Protein AF-0000000085028563 (afdb_homodimer)

Solvent-accessible surface area (backbone atoms only — not comparable to full-atom values): 11563 Å² total; per-residue (Å²): 137,54,67,42,49,42,30,36,46,44,16,36,63,67,44,35,52,52,49,55,52,28,34,70,33,65,40,33,49,65,55,50,15,64,71,70,70,47,53,49,68,56,43,46,53,49,49,50,53,30,35,76,42,42,46,31,48,74,44,80,43,90,95,40,54,30,33,36,63,29,63,69,40,40,51,49,49,37,51,54,40,45,51,50,40,54,36,45,72,64,34,67,81,79,65,74,65,83,77,45,92,62,60,85,61,81,123,135,56,66,41,48,42,29,37,45,45,16,36,62,67,43,36,52,51,49,54,50,28,34,69,33,64,40,34,48,65,55,49,15,65,73,69,70,48,53,48,68,58,44,45,52,50,49,48,53,31,35,75,40,43,44,31,47,75,42,80,43,92,95,39,54,31,32,35,64,28,64,70,40,40,52,49,50,37,50,54,41,44,52,49,40,54,35,46,71,65,33,68,82,77,65,73,66,83,78,44,91,61,59,84,60,79,123

Organism: Acidaminococcus fermentans (strain ATCC 25085 / DSM 20731 / CCUG 9996 / CIP 106432 / VR4) (NCBI:txid591001)

Nearest PDB structures (foldseek):
  4ooi-assembly1_A  TM=8.336E-01  e=1.488E-05  Vibrio cholerae O1 biovar El Tor str. N16961
  7p6f-assembly1_BBB  TM=9.376E-01  e=1.507E-04  Streptomyces griseus
  3gw2-assembly1_A-2  TM=8.176E-01  e=5.537E-05  Mycobacterium tuberculosis variant bovis AF2122/97
  7p6f-assembly2_CCC-2  TM=7.960E-01  e=5.537E-05  Streptomyces griseus
  3jth-assembly1_A  TM=8.060E-01  e=6.681E-05  Vibrio vulnificus CMCP6

Secondary structure (DSSP, 8-state):
--HHHHHHHHHSHHHHHHHHHHTTS-EEHHHHHHHHT--HHHHHHHHHHHHHTTSEEEEEETTEEEEEE-HHHHHHHHHHHHHHHHHHHHS-SS--S---TTTT---/--HHHHHHHHHSHHHHHHHHHHTTS-EEHHHHHHHHT--HHHHHHHHHHHHHTTSEEEEEETTEEEEEE-HHHHHHHHHHHHHHHHHHHHS-SS--S---TTTT---

Foldseek 3Di:
DDLVLQCVLCVDPLLVVVQVVLVVHKDFLVRSCVVVVHDSVVSVVSVVSCVVSVQKDWDDDPPTIIIHGDPVVVVVNVVVVVVVVVVVVVDDPPDPDDPDPCPPVPD/DDLVLQCVLCVDPLLVVVQVVLVVDKDWLVRSCVVVVHDSVVSVVSVVSCVVSVQKDWDDDPPTIIIHGDPVVVVVNVVVVVVVVVVVVVDDPPDPDPPDPCPPVPD

Radius of gyration: 20.64 Å; Cα contacts (8 Å, |Δi|>4): 303; chains: 2; bounding box: 30×64×47 Å

pLDDT: mean 91.59, std 11.98, range [42.66, 98.81]

InterPro domains:
  IPR001845 HTH ArsR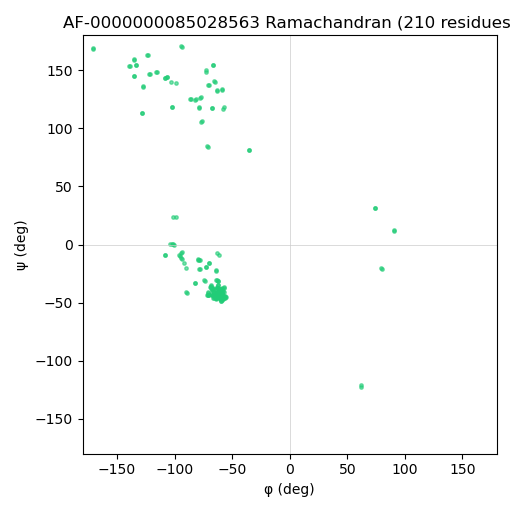-type DNA-binding domain [PF01022] (13-57)
  IPR001845 HTH ArsR-type DNA-binding domain [PR00778] (7-22)
  IPR001845 HTH ArsR-type DNA-binding domain [PR00778] (39-54)
  IPR001845 HTH ArsR-type DNA-binding domain [PR00778] (54-69)
  IPR001845 HTH ArsR-type DNA-binding domain [PS50987] (1-89)
  IPR001845 HTH ArsR-type DNA-binding domain [SM00418] (5-79)
  IPR011991 ArsR-like helix-turn-helix domain [cd00090] (7-67)
  IPR036388 Winged helix-like DNA-binding domain superfamily [G3DSA:1.10.10.10] (1-99)
  IPR036390 Winged helix DNA-binding domain superfamily [SSF46785] (1-93)
  IPR051081 HTH-type Metal-responsive Transcriptional Regulators [PTHR33154] (1-86)

Sequence (214 aa):
MELDRILKALGEPMRLKIYQALLERKHCVRSLSKKFGISESAISQHLKIMREAGLVYGEKYGYHMHYLPDQGAIDFLAEQVEQMRRASLQVDREQKACQCEYRGRKVMELDRILKALGEPMRLKIYQALLERKHCVRSLSKKFGISESAISQHLKIMREAGLVYGEKYGYHMHYLPDQGAIDFLAEQVEQMRRASLQVDREQKACQCEYRGRKV

Structure (mmCIF, N/CA/C/O backbone):
data_AF-0000000085028563-model_v1
#
loop_
_entity.id
_entity.type
_entity.pdbx_description
1 polymer 'Transcriptional regulator, ArsR family'
#
loop_
_atom_site.group_PDB
_atom_site.id
_atom_site.type_sy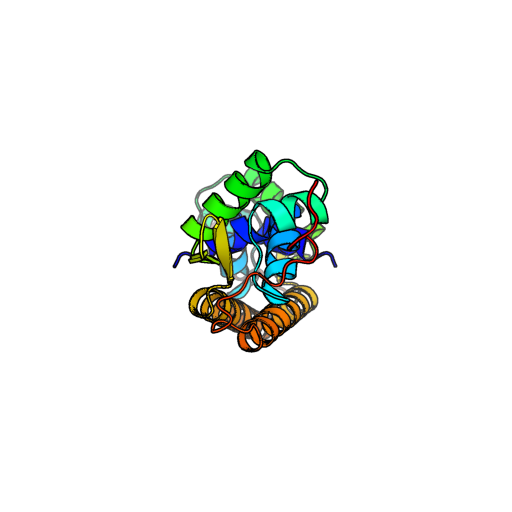mbol
_atom_site.label_atom_id
_atom_site.label_alt_id
_atom_site.label_comp_id
_atom_site.label_asym_id
_atom_site.label_entity_id
_atom_site.label_seq_id
_atom_site.pdbx_PDB_ins_code
_atom_site.Cartn_x
_atom_site.Cartn_y
_atom_site.Cartn_z
_atom_site.occupancy
_atom_site.B_iso_or_equiv
_atom_site.auth_seq_id
_atom_site.auth_comp_id
_atom_site.auth_asym_id
_atom_site.auth_atom_id
_atom_site.pdbx_PDB_model_num
ATOM 1 N N . MET A 1 1 ? 0.83 -9.461 11.43 1 72 1 MET A N 1
ATOM 2 C CA . MET A 1 1 ? 1.055 -8.852 10.117 1 72 1 MET A CA 1
ATOM 3 C C . MET A 1 1 ? 1.328 -7.359 10.25 1 72 1 MET A C 1
ATOM 5 O O . MET A 1 1 ? 0.642 -6.664 11 1 72 1 MET A O 1
ATOM 9 N N . GLU A 1 2 ? 2.445 -6.984 9.609 1 90.44 2 GLU A N 1
ATOM 10 C CA . GLU A 1 2 ? 2.881 -5.594 9.703 1 90.44 2 GLU A CA 1
ATOM 11 C C . GLU A 1 2 ? 2.537 -4.82 8.43 1 90.44 2 GLU A C 1
ATOM 13 O O . GLU A 1 2 ? 3.01 -5.164 7.348 1 90.44 2 GLU A O 1
ATOM 18 N N . LEU A 1 3 ? 1.735 -3.826 8.57 1 96.19 3 LEU A N 1
ATOM 19 C CA . LEU A 1 3 ? 1.223 -3.051 7.445 1 96.19 3 LEU A CA 1
ATOM 20 C C . LEU A 1 3 ? 2.365 -2.492 6.602 1 96.19 3 LEU A C 1
ATOM 22 O O . LEU A 1 3 ? 2.328 -2.561 5.371 1 96.19 3 LEU A O 1
ATOM 26 N N . ASP A 1 4 ? 3.383 -1.942 7.289 1 94.19 4 ASP A N 1
ATOM 27 C CA . ASP A 1 4 ? 4.488 -1.331 6.559 1 94.19 4 ASP A CA 1
ATOM 28 C C . ASP A 1 4 ? 5.211 -2.361 5.695 1 94.19 4 ASP A C 1
ATOM 30 O O . ASP A 1 4 ? 5.652 -2.051 4.59 1 94.19 4 ASP A O 1
ATOM 34 N N . ARG A 1 5 ? 5.266 -3.615 6.109 1 95.38 5 ARG A N 1
ATOM 35 C CA . ARG A 1 5 ? 5.93 -4.668 5.348 1 95.38 5 ARG A CA 1
ATOM 36 C C . ARG A 1 5 ? 5.133 -5.027 4.098 1 95.38 5 ARG A C 1
ATOM 38 O O . ARG A 1 5 ? 5.707 -5.223 3.025 1 95.38 5 ARG A O 1
ATOM 45 N N . ILE A 1 6 ? 3.867 -5.137 4.254 1 97.94 6 ILE A N 1
ATOM 46 C CA . ILE A 1 6 ? 2.982 -5.465 3.141 1 97.94 6 ILE A CA 1
ATOM 47 C C . ILE A 1 6 ? 3.025 -4.348 2.1 1 97.94 6 ILE A C 1
ATOM 49 O O . ILE A 1 6 ? 3.195 -4.609 0.906 1 97.94 6 ILE A O 1
ATOM 53 N N . LEU A 1 7 ? 2.934 -3.133 2.572 1 98.25 7 LEU A N 1
ATOM 54 C CA . LEU A 1 7 ? 2.955 -1.98 1.679 1 98.25 7 LEU A CA 1
ATOM 55 C C . LEU A 1 7 ? 4.289 -1.886 0.943 1 98.25 7 LEU A C 1
ATOM 57 O O . LEU A 1 7 ? 4.32 -1.642 -0.265 1 98.25 7 LEU A O 1
ATOM 61 N N . LYS A 1 8 ? 5.289 -2.113 1.686 1 96.81 8 LYS A N 1
ATOM 62 C CA . LYS A 1 8 ? 6.629 -2.055 1.101 1 96.81 8 LYS A CA 1
ATOM 63 C C . LYS A 1 8 ? 6.809 -3.131 0.034 1 96.81 8 LYS A C 1
ATOM 65 O O . LYS A 1 8 ? 7.348 -2.863 -1.042 1 96.81 8 LYS A O 1
ATOM 70 N N . ALA A 1 9 ? 6.387 -4.254 0.326 1 98 9 ALA A N 1
ATOM 71 C CA . ALA A 1 9 ? 6.5 -5.355 -0.625 1 98 9 ALA A CA 1
ATOM 72 C C . ALA A 1 9 ? 5.734 -5.055 -1.909 1 98 9 ALA A C 1
ATOM 74 O O . ALA A 1 9 ? 6.258 -5.23 -3.012 1 98 9 ALA A O 1
ATOM 75 N N . LEU A 1 10 ? 4.547 -4.547 -1.817 1 98 10 LEU A N 1
ATOM 76 C CA . LEU A 1 10 ? 3.689 -4.285 -2.971 1 98 10 LEU A CA 1
ATOM 77 C C . LEU A 1 10 ? 4.113 -3.006 -3.682 1 98 10 LEU A C 1
ATOM 79 O O . LEU A 1 10 ? 3.736 -2.777 -4.832 1 98 10 LEU A O 1
ATOM 83 N N . GLY A 1 11 ? 4.82 -2.189 -2.908 1 97.5 11 GLY A N 1
ATOM 84 C CA . GLY A 1 11 ? 5.25 -0.927 -3.488 1 97.5 11 GLY A CA 1
ATOM 85 C C . GLY A 1 11 ? 6.32 -1.091 -4.551 1 97.5 11 GLY A C 1
ATOM 86 O O . GLY A 1 11 ? 6.59 -0.164 -5.32 1 97.5 11 GLY A O 1
ATOM 87 N N . GLU A 1 12 ? 6.941 -2.215 -4.594 1 97.38 12 GLU A N 1
ATOM 88 C CA . GLU A 1 12 ? 7.891 -2.518 -5.664 1 97.38 12 GLU A CA 1
ATOM 89 C C . GLU A 1 12 ? 7.164 -2.891 -6.953 1 97.38 12 GLU A C 1
ATOM 91 O O . GLU A 1 12 ? 6.344 -3.811 -6.969 1 97.38 12 GLU A O 1
ATOM 96 N N . PRO A 1 13 ? 7.5 -2.215 -8.062 1 96.88 13 PRO A N 1
ATOM 97 C CA . PRO A 1 13 ? 6.715 -2.369 -9.289 1 96.88 13 PRO A CA 1
ATOM 98 C C . PRO A 1 13 ? 6.648 -3.818 -9.766 1 96.88 13 PRO A C 1
ATOM 100 O O . PRO A 1 13 ? 5.574 -4.301 -10.133 1 96.88 13 PRO A O 1
ATOM 103 N N . MET A 1 14 ? 7.727 -4.484 -9.742 1 97.81 14 MET A N 1
ATOM 104 C CA . MET A 1 14 ? 7.73 -5.863 -10.227 1 97.81 14 MET A CA 1
ATOM 105 C C . MET A 1 14 ? 6.941 -6.77 -9.289 1 97.81 14 MET A C 1
ATOM 107 O O . MET A 1 14 ? 6.246 -7.684 -9.742 1 97.81 14 MET A O 1
ATOM 111 N N . ARG A 1 15 ? 7.031 -6.512 -8.047 1 98.44 15 ARG A N 1
ATOM 112 C CA . ARG A 1 15 ? 6.277 -7.324 -7.102 1 98.44 15 ARG A CA 1
ATOM 113 C C . ARG A 1 15 ? 4.781 -7.082 -7.242 1 98.44 15 ARG A C 1
ATOM 115 O O . ARG A 1 15 ? 3.979 -8 -7.055 1 98.44 15 ARG A O 1
ATOM 122 N N . LEU A 1 16 ? 4.473 -5.867 -7.531 1 98.38 16 LEU A N 1
ATOM 123 C CA . LEU A 1 16 ? 3.066 -5.582 -7.789 1 98.38 16 LEU A CA 1
ATOM 124 C C . LEU A 1 16 ? 2.576 -6.336 -9.023 1 98.38 16 LEU A C 1
ATOM 126 O O . LEU A 1 16 ? 1.489 -6.914 -9.008 1 98.38 16 LEU A O 1
ATOM 130 N N . LYS A 1 17 ? 3.361 -6.375 -10.047 1 98.12 17 LYS A N 1
ATOM 131 C CA . LYS A 1 17 ? 3.014 -7.109 -11.258 1 98.12 17 LYS A CA 1
ATOM 132 C C . LYS A 1 17 ? 2.879 -8.602 -10.977 1 98.12 17 LYS A C 1
ATOM 134 O O . LYS A 1 17 ? 1.931 -9.242 -11.438 1 98.12 17 LYS A O 1
ATOM 139 N N . ILE A 1 18 ? 3.822 -9.094 -10.258 1 98.38 18 ILE A N 1
ATOM 140 C CA . ILE A 1 18 ? 3.807 -10.508 -9.906 1 98.38 18 ILE A CA 1
ATOM 141 C C . ILE A 1 18 ? 2.549 -10.82 -9.094 1 98.38 18 ILE A C 1
ATOM 143 O O . ILE A 1 18 ? 1.873 -11.82 -9.359 1 98.38 18 ILE A O 1
ATOM 147 N N . TYR A 1 19 ? 2.264 -9.977 -8.164 1 98.69 19 TYR A N 1
ATOM 148 C CA . TYR A 1 19 ? 1.079 -10.188 -7.34 1 98.69 19 TYR A CA 1
ATOM 149 C C . TYR A 1 19 ? -0.184 -10.188 -8.188 1 98.69 19 TYR A C 1
ATOM 151 O O . TYR A 1 19 ? -1.074 -11.023 -7.992 1 98.69 19 TYR A O 1
ATOM 159 N N . GLN A 1 20 ? -0.232 -9.266 -9.086 1 98.31 20 GLN A N 1
ATOM 160 C CA . GLN A 1 20 ? -1.385 -9.195 -9.977 1 98.31 20 GLN A CA 1
ATOM 161 C C . GLN A 1 20 ? -1.526 -10.469 -10.797 1 98.31 20 GLN A C 1
ATOM 163 O O . GLN A 1 20 ? -2.641 -10.945 -11.031 1 98.31 20 GLN A O 1
ATOM 168 N N . ALA A 1 21 ? -0.457 -11.023 -11.227 1 97 21 ALA A N 1
ATOM 169 C CA . ALA A 1 21 ? -0.489 -12.297 -11.953 1 97 21 ALA A CA 1
ATOM 170 C C . ALA A 1 21 ? -1.03 -13.414 -11.07 1 97 21 ALA A C 1
ATOM 172 O O . ALA A 1 21 ? -1.812 -14.25 -11.531 1 97 21 ALA A O 1
ATOM 173 N N . LEU A 1 22 ? -0.669 -13.359 -9.805 1 97 22 LEU A N 1
ATOM 174 C CA . LEU A 1 22 ? -1.078 -14.398 -8.867 1 97 22 LEU A CA 1
ATOM 175 C C . LEU A 1 22 ? -2.562 -14.273 -8.531 1 97 22 LEU A C 1
ATOM 177 O O . LEU A 1 22 ? -3.164 -15.219 -8.008 1 97 22 LEU A O 1
ATOM 181 N N . LEU A 1 23 ? -3.068 -13.125 -8.781 1 97.69 23 LEU A N 1
ATOM 182 C CA . LEU A 1 23 ? -4.492 -12.914 -8.562 1 97.69 23 LEU A CA 1
ATOM 183 C C . LEU A 1 23 ? -5.316 -13.508 -9.703 1 97.69 23 LEU A C 1
ATOM 185 O O . LEU A 1 23 ? -6.531 -13.664 -9.578 1 97.69 23 LEU A O 1
ATOM 189 N N . GLU A 1 24 ? -4.672 -13.82 -10.719 1 94.12 24 GLU A N 1
ATOM 190 C CA . GLU A 1 24 ? -5.355 -14.43 -11.859 1 94.12 24 GLU A CA 1
ATOM 191 C C . GLU A 1 24 ? -5.383 -15.953 -11.742 1 94.12 24 GLU A C 1
ATOM 193 O O . GLU A 1 24 ? -6.379 -16.594 -12.086 1 94.12 24 GLU A O 1
ATOM 198 N N . ARG A 1 25 ? -4.301 -16.5 -11.312 1 91.5 25 ARG A N 1
ATOM 199 C CA . ARG A 1 25 ? -4.141 -17.938 -11.133 1 91.5 25 ARG A CA 1
ATOM 200 C C . ARG A 1 25 ? -2.836 -18.266 -10.406 1 91.5 25 ARG A C 1
ATOM 202 O O . ARG A 1 25 ? -1.991 -17.391 -10.227 1 91.5 25 ARG A O 1
ATOM 209 N N . LYS A 1 26 ? -2.719 -19.469 -10.023 1 91.12 26 LYS A N 1
ATOM 210 C CA . LYS A 1 26 ? -1.477 -19.969 -9.438 1 91.12 26 LYS A CA 1
ATOM 211 C C . LYS A 1 26 ? -0.346 -19.969 -10.461 1 91.12 26 LYS A C 1
ATOM 213 O O . LYS A 1 26 ? -0.564 -20.281 -11.633 1 91.12 26 LYS A O 1
ATOM 218 N N . HIS A 1 27 ? 0.81 -19.609 -10.016 1 92.62 27 HIS A N 1
ATOM 219 C CA . HIS A 1 27 ? 1.985 -19.625 -10.875 1 92.62 27 HIS A CA 1
ATOM 220 C C . HIS A 1 27 ? 3.188 -20.234 -10.156 1 92.62 27 HIS A C 1
ATOM 222 O O . HIS A 1 27 ? 3.316 -20.094 -8.938 1 92.62 27 HIS A O 1
ATOM 228 N N . CYS A 1 28 ? 3.998 -20.938 -10.945 1 92.69 28 CYS A N 1
ATOM 229 C CA . CYS A 1 28 ? 5.312 -21.328 -10.438 1 92.69 28 CYS A CA 1
ATOM 230 C C . CYS A 1 28 ? 6.371 -20.312 -10.859 1 92.69 28 CYS A C 1
ATOM 232 O O . CYS A 1 28 ? 6.094 -19.406 -11.648 1 92.69 28 CYS A O 1
ATOM 234 N N . VAL A 1 29 ? 7.52 -20.453 -10.312 1 94.5 29 VAL A N 1
ATOM 235 C CA . VAL A 1 29 ? 8.617 -19.531 -10.57 1 94.5 29 VAL A CA 1
ATOM 236 C C . VAL A 1 29 ? 8.922 -19.484 -12.07 1 94.5 29 VAL A C 1
ATOM 238 O O . VAL A 1 29 ? 9.07 -18.406 -12.648 1 94.5 29 VAL A O 1
ATOM 241 N N . ARG A 1 30 ? 8.883 -20.625 -12.711 1 92.38 30 ARG A N 1
ATOM 242 C CA . ARG A 1 30 ? 9.211 -20.719 -14.125 1 92.38 30 ARG A CA 1
ATOM 243 C C . ARG A 1 30 ? 8.195 -19.984 -14.984 1 92.38 30 ARG A C 1
ATOM 245 O O . ARG A 1 30 ? 8.562 -19.266 -15.914 1 92.38 30 ARG A O 1
ATOM 252 N N . SER A 1 31 ? 6.93 -20.203 -14.688 1 92.56 31 SER A N 1
ATOM 253 C CA . SER A 1 31 ? 5.875 -19.547 -15.453 1 92.56 31 SER A CA 1
ATOM 254 C C . SER A 1 31 ? 5.949 -18.031 -15.312 1 92.56 31 SER A C 1
ATOM 256 O O . SER A 1 31 ? 5.738 -17.297 -16.281 1 92.56 31 SER A O 1
ATOM 258 N N . LEU A 1 32 ? 6.289 -17.547 -14.148 1 95.44 32 LEU A N 1
ATOM 259 C CA . LEU A 1 32 ? 6.406 -16.109 -13.906 1 95.44 32 LEU A CA 1
ATOM 260 C C . LEU A 1 32 ? 7.629 -15.539 -14.617 1 95.44 32 LEU A C 1
ATOM 262 O O . LEU A 1 32 ? 7.578 -14.43 -15.156 1 95.44 32 LEU A O 1
ATOM 266 N N . SER A 1 33 ? 8.703 -16.297 -14.562 1 96.19 33 SER A N 1
ATOM 267 C CA . SER A 1 33 ? 9.914 -15.883 -15.266 1 96.19 33 SER A CA 1
ATOM 268 C C . SER A 1 33 ? 9.648 -15.68 -16.75 1 96.19 33 SER A C 1
ATOM 270 O O . SER A 1 33 ? 10.039 -14.656 -17.328 1 96.19 33 SER A O 1
ATOM 272 N N . LYS A 1 34 ? 8.961 -16.562 -17.344 1 94 34 LYS A N 1
ATOM 273 C CA . LYS A 1 34 ? 8.617 -16.484 -18.766 1 94 34 LYS A CA 1
ATOM 274 C C . LYS A 1 34 ? 7.645 -15.336 -19.031 1 94 34 LYS A C 1
ATOM 276 O O . LYS A 1 34 ? 7.801 -14.594 -20 1 94 34 LYS A O 1
ATOM 281 N N . LYS A 1 35 ? 6.73 -15.242 -18.188 1 93.88 35 LYS A N 1
ATOM 282 C CA . LYS A 1 35 ? 5.695 -14.227 -18.359 1 93.88 35 LYS A CA 1
ATOM 283 C C . LYS A 1 35 ? 6.297 -12.82 -18.344 1 93.88 35 LYS A C 1
ATOM 285 O O . LYS A 1 35 ? 5.887 -11.953 -19.109 1 93.88 35 LYS A O 1
ATOM 290 N N . PHE A 1 36 ? 7.273 -12.594 -17.484 1 96.88 36 PHE A N 1
ATOM 291 C CA . PHE A 1 36 ? 7.738 -11.234 -17.266 1 96.88 36 PHE A CA 1
ATOM 292 C C . PHE A 1 36 ? 9.117 -11.023 -17.875 1 96.88 36 PHE A C 1
ATOM 294 O O . PHE A 1 36 ? 9.641 -9.906 -17.891 1 96.88 36 PHE A O 1
ATOM 301 N N . GLY A 1 37 ? 9.68 -12.07 -18.281 1 96.56 37 GLY A N 1
ATOM 302 C CA . GLY A 1 37 ? 10.961 -11.969 -18.969 1 96.56 37 GLY A CA 1
ATOM 303 C C . GLY A 1 37 ? 12.117 -11.656 -18.031 1 96.56 37 GLY A C 1
ATOM 304 O O . GLY A 1 37 ? 13.023 -10.906 -18.391 1 96.56 37 GLY A O 1
ATOM 305 N N . ILE A 1 38 ? 12.031 -12.117 -16.828 1 96.88 38 ILE A N 1
ATOM 306 C CA . ILE A 1 38 ? 13.125 -11.961 -15.867 1 96.88 38 ILE A CA 1
ATOM 307 C C . ILE A 1 38 ? 13.547 -13.336 -15.344 1 96.88 38 ILE A C 1
ATOM 309 O O . ILE A 1 38 ? 12.844 -14.328 -15.547 1 96.88 38 ILE A O 1
ATOM 313 N N . SER A 1 39 ? 14.695 -13.43 -14.758 1 97.94 39 SER A N 1
ATOM 314 C CA . SER A 1 39 ? 15.281 -14.703 -14.359 1 97.94 39 SER A CA 1
ATOM 315 C C . SER A 1 39 ? 14.477 -15.367 -13.25 1 97.94 39 SER A C 1
ATOM 317 O O . SER A 1 39 ? 13.812 -14.68 -12.461 1 97.94 39 SER A O 1
ATOM 319 N N . GLU A 1 40 ? 14.586 -16.656 -13.188 1 97.12 40 GLU A N 1
ATOM 320 C CA . GLU A 1 40 ? 13.953 -17.422 -12.117 1 97.12 40 GLU A CA 1
ATOM 321 C C . GLU A 1 40 ? 14.516 -17.016 -10.75 1 97.12 40 GLU A C 1
ATOM 323 O O . GLU A 1 40 ? 13.789 -17 -9.758 1 97.12 40 GLU A O 1
ATOM 328 N N . SER A 1 41 ? 15.75 -16.703 -10.758 1 98.25 41 SER A N 1
ATOM 329 C CA . SER A 1 41 ? 16.375 -16.266 -9.516 1 98.25 41 SER A CA 1
ATOM 330 C C . SER A 1 41 ? 15.742 -14.977 -9.008 1 98.25 41 SER A C 1
ATOM 332 O O . SER A 1 41 ? 15.484 -14.828 -7.812 1 98.25 41 SER A O 1
ATOM 334 N N . ALA A 1 42 ? 15.492 -14.023 -9.891 1 98.38 42 ALA A N 1
ATOM 335 C CA . ALA A 1 42 ? 14.859 -12.758 -9.531 1 98.38 42 ALA A CA 1
ATOM 336 C C . ALA A 1 42 ? 13.43 -12.977 -9.047 1 98.38 42 ALA A C 1
ATOM 338 O O . ALA A 1 42 ? 13.008 -12.398 -8.039 1 98.38 42 ALA A O 1
ATOM 339 N N . ILE A 1 43 ? 12.734 -13.781 -9.773 1 98.38 43 ILE A N 1
ATOM 340 C CA . ILE A 1 43 ? 11.375 -14.109 -9.375 1 98.38 43 ILE A CA 1
ATOM 341 C C . ILE A 1 43 ? 11.375 -14.719 -7.973 1 98.38 43 ILE A C 1
ATOM 343 O O . ILE A 1 43 ? 10.57 -14.336 -7.121 1 98.38 43 ILE A O 1
ATOM 347 N N . SER A 1 44 ? 12.242 -15.625 -7.789 1 97.88 44 SER A N 1
ATOM 348 C CA . SER A 1 44 ? 12.328 -16.297 -6.492 1 97.88 44 SER A CA 1
ATOM 349 C C . SER A 1 44 ? 12.609 -15.297 -5.371 1 97.88 44 SER A C 1
ATOM 351 O O . SER A 1 44 ? 12.023 -15.398 -4.289 1 97.88 44 SER A O 1
ATOM 353 N N . GLN A 1 45 ? 13.438 -14.383 -5.617 1 98.38 45 GLN A N 1
ATOM 354 C CA . GLN A 1 45 ? 13.758 -13.359 -4.629 1 98.38 45 GLN A CA 1
ATOM 355 C C . GLN A 1 45 ? 12.531 -12.508 -4.305 1 98.38 45 GLN A C 1
ATOM 357 O O . GLN A 1 45 ? 12.25 -12.234 -3.137 1 98.38 45 GLN A O 1
ATOM 362 N N . HIS A 1 46 ? 11.828 -12.07 -5.316 1 98.62 46 HIS A N 1
ATOM 363 C CA . HIS A 1 46 ? 10.617 -11.289 -5.109 1 98.62 46 HIS A CA 1
ATOM 364 C C . HIS A 1 46 ? 9.578 -12.086 -4.328 1 98.62 46 HIS A C 1
ATOM 366 O O . HIS A 1 46 ? 8.945 -11.555 -3.406 1 98.62 46 HIS A O 1
ATOM 372 N N . LEU A 1 47 ? 9.453 -13.32 -4.684 1 98.5 47 LEU A N 1
ATOM 373 C CA . LEU A 1 47 ? 8.477 -14.172 -4.02 1 98.5 47 LEU A CA 1
ATOM 374 C C . LEU A 1 47 ? 8.859 -14.414 -2.564 1 98.5 47 LEU A C 1
ATOM 376 O O . LEU A 1 47 ? 7.988 -14.492 -1.695 1 98.5 47 LEU A O 1
ATOM 380 N N . LYS A 1 48 ? 10.102 -14.562 -2.348 1 98.38 48 LYS A N 1
ATOM 381 C CA . LYS A 1 48 ? 10.57 -14.719 -0.974 1 98.38 48 LYS A CA 1
ATOM 382 C C . LYS A 1 48 ? 10.188 -13.516 -0.121 1 98.38 48 LYS A C 1
ATOM 384 O O . LYS A 1 48 ? 9.672 -13.672 0.986 1 98.38 48 LYS A O 1
ATOM 389 N N . ILE A 1 49 ? 10.414 -12.359 -0.602 1 98.19 49 ILE A N 1
ATOM 390 C CA . ILE A 1 49 ? 10.078 -11.125 0.102 1 98.19 49 ILE A CA 1
ATOM 391 C C . ILE A 1 49 ? 8.578 -11.062 0.344 1 98.19 49 ILE A C 1
ATOM 393 O O . ILE A 1 49 ? 8.133 -10.734 1.445 1 98.19 49 ILE A O 1
ATOM 397 N N . MET A 1 50 ? 7.809 -11.398 -0.641 1 98.56 50 MET A N 1
ATOM 398 C CA . MET A 1 50 ? 6.355 -11.344 -0.536 1 98.56 50 MET A CA 1
ATOM 399 C C . MET A 1 50 ? 5.844 -12.398 0.44 1 98.56 50 MET A C 1
ATOM 401 O O . MET A 1 50 ? 4.883 -12.164 1.174 1 98.56 50 MET A O 1
ATOM 405 N N . ARG A 1 51 ? 6.492 -13.516 0.405 1 98 51 ARG A N 1
ATOM 406 C CA . ARG A 1 51 ? 6.125 -14.57 1.345 1 98 51 ARG A CA 1
ATOM 407 C C . ARG A 1 51 ? 6.438 -14.156 2.779 1 98 51 ARG A C 1
ATOM 409 O O . ARG A 1 51 ? 5.625 -14.375 3.682 1 98 51 ARG A O 1
ATOM 416 N N . GLU A 1 52 ? 7.57 -13.586 3.016 1 97.69 52 GLU A N 1
ATOM 417 C CA . GLU A 1 52 ? 7.969 -13.117 4.34 1 97.69 52 GLU A CA 1
ATOM 418 C C . GLU A 1 52 ? 7.039 -12.016 4.836 1 97.69 52 GLU A C 1
ATOM 420 O O . GLU A 1 52 ? 6.809 -11.883 6.043 1 97.69 52 GLU A O 1
ATOM 425 N N . ALA A 1 53 ? 6.52 -11.266 3.932 1 97.75 53 ALA A N 1
ATOM 426 C CA . ALA A 1 53 ? 5.566 -10.219 4.277 1 97.75 53 ALA A CA 1
ATOM 427 C C . ALA A 1 53 ? 4.176 -10.797 4.512 1 97.75 53 ALA A C 1
ATOM 429 O O . ALA A 1 53 ? 3.256 -10.078 4.914 1 97.75 53 ALA A O 1
ATOM 430 N N . GLY A 1 54 ? 3.967 -12.016 4.141 1 97.81 54 GLY A N 1
ATOM 431 C CA . GLY A 1 54 ? 2.705 -12.703 4.359 1 97.81 54 GLY A CA 1
ATOM 432 C C . GLY A 1 54 ? 1.732 -12.547 3.205 1 97.81 54 GLY A C 1
ATOM 433 O O . GLY A 1 54 ? 0.562 -12.922 3.318 1 97.81 54 GLY A O 1
ATOM 434 N N . LEU A 1 55 ? 2.125 -12.062 2.086 1 98.38 55 LEU A N 1
ATOM 435 C CA . LEU A 1 55 ? 1.257 -11.711 0.965 1 98.38 55 LEU A CA 1
ATOM 436 C C . LEU A 1 55 ? 0.925 -12.945 0.133 1 98.38 55 LEU A C 1
ATOM 438 O O . LEU A 1 55 ? -0.147 -13.023 -0.47 1 98.38 55 LEU A O 1
ATOM 442 N N . VAL A 1 56 ? 1.924 -13.867 0.086 1 98.38 56 VAL A N 1
ATOM 443 C CA . VAL A 1 56 ? 1.749 -15.07 -0.721 1 98.38 56 VAL A CA 1
ATOM 444 C C . VAL A 1 56 ? 2.219 -16.297 0.064 1 98.38 56 VAL A C 1
ATOM 446 O O . VAL A 1 56 ? 2.93 -16.156 1.062 1 98.38 56 VAL A O 1
ATOM 449 N N . TYR A 1 57 ? 1.781 -17.391 -0.313 1 97.56 57 TYR A N 1
ATOM 450 C CA . TYR A 1 57 ? 2.311 -18.656 0.196 1 97.56 57 TYR A CA 1
ATOM 451 C C . TYR A 1 57 ? 2.566 -19.641 -0.94 1 97.56 57 TYR A C 1
ATOM 453 O O . TYR A 1 57 ? 2.018 -19.484 -2.033 1 97.56 57 TYR A O 1
ATOM 461 N N . GLY A 1 58 ? 3.461 -20.531 -0.711 1 94.5 58 GLY A N 1
ATOM 462 C CA . GLY A 1 58 ? 3.807 -21.547 -1.704 1 94.5 58 GLY A CA 1
ATOM 463 C C . GLY A 1 58 ? 3.277 -22.922 -1.364 1 94.5 58 GLY A C 1
ATOM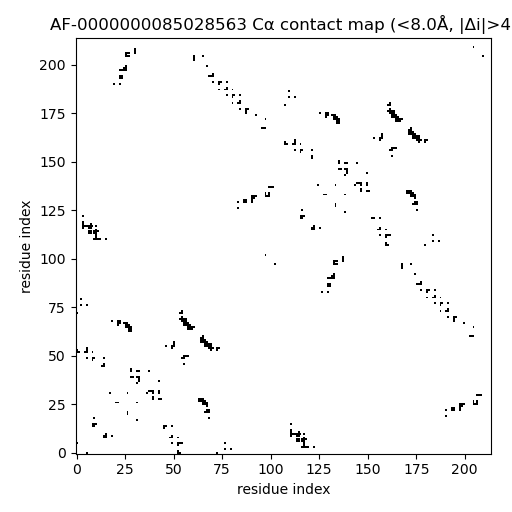 464 O O . GLY A 1 58 ? 3.176 -23.281 -0.19 1 94.5 58 GLY A O 1
ATOM 465 N N . GLU A 1 59 ? 2.885 -23.641 -2.369 1 90.69 59 GLU A N 1
ATOM 466 C CA . GLU A 1 59 ? 2.514 -25.047 -2.268 1 90.69 59 GLU A CA 1
ATOM 467 C C . GLU A 1 59 ? 3.277 -25.891 -3.281 1 90.69 59 GLU A C 1
ATOM 469 O O . GLU A 1 59 ? 3.455 -25.484 -4.43 1 90.69 59 GLU A O 1
ATOM 474 N N . LYS A 1 60 ? 3.699 -26.969 -2.742 1 86.69 60 LYS A N 1
ATOM 475 C CA . LYS A 1 60 ? 4.426 -27.859 -3.641 1 86.69 60 LYS A CA 1
ATOM 476 C C . LYS A 1 60 ? 3.467 -28.719 -4.465 1 86.69 60 LYS A C 1
ATOM 478 O O . LYS A 1 60 ? 2.531 -29.297 -3.924 1 86.69 60 LYS A O 1
ATOM 483 N N . TYR A 1 61 ? 3.635 -28.625 -5.715 1 78.38 61 TYR A N 1
ATOM 484 C CA . TYR A 1 61 ? 2.941 -29.5 -6.652 1 78.38 61 TYR A CA 1
ATOM 485 C C . TYR A 1 61 ? 3.924 -30.156 -7.613 1 78.38 61 TYR A C 1
ATOM 487 O O . TYR A 1 61 ? 4.508 -29.484 -8.469 1 78.38 61 TYR A O 1
ATOM 495 N N . GLY A 1 62 ? 4.031 -31.5 -7.465 1 78.81 62 GLY A N 1
ATOM 496 C CA . GLY A 1 62 ? 5.078 -32.156 -8.234 1 78.81 62 GLY A CA 1
ATOM 497 C C . GLY A 1 62 ? 6.473 -31.672 -7.871 1 78.81 62 GLY A C 1
ATOM 498 O O . GLY A 1 62 ? 6.852 -31.688 -6.699 1 78.81 62 GLY A O 1
ATOM 499 N N . TYR A 1 63 ? 7.195 -31.156 -8.906 1 80.06 63 TYR A N 1
ATOM 500 C CA . TYR A 1 63 ? 8.586 -30.766 -8.727 1 80.06 63 TYR A CA 1
ATOM 501 C C . TYR A 1 63 ? 8.703 -29.25 -8.547 1 80.06 63 TYR A C 1
ATOM 503 O O . TYR A 1 63 ? 9.797 -28.734 -8.32 1 80.06 63 TYR A O 1
ATOM 511 N N . HIS A 1 64 ? 7.492 -28.656 -8.602 1 85.94 64 HIS A N 1
ATOM 512 C CA . HIS A 1 64 ? 7.555 -27.203 -8.625 1 85.94 64 HIS A CA 1
ATOM 513 C C . HIS A 1 64 ? 6.789 -26.609 -7.457 1 85.94 64 HIS A C 1
ATOM 515 O O . HIS A 1 64 ? 5.801 -27.172 -6.996 1 85.94 64 HIS A O 1
ATOM 521 N N . MET A 1 65 ? 7.297 -25.5 -6.98 1 90.56 65 MET A N 1
ATOM 522 C CA . MET A 1 65 ? 6.574 -24.672 -6.012 1 90.56 65 MET A CA 1
ATOM 523 C C . MET A 1 65 ? 5.633 -23.703 -6.715 1 90.56 65 MET A C 1
ATOM 525 O O . MET A 1 65 ? 6.031 -23.016 -7.652 1 90.56 65 MET A O 1
ATOM 529 N N . HIS A 1 66 ? 4.359 -23.781 -6.312 1 92.75 66 HIS A N 1
ATOM 530 C CA . HIS A 1 66 ? 3.365 -22.844 -6.8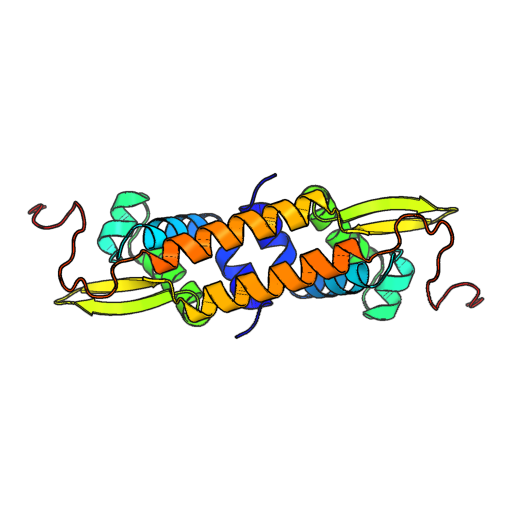4 1 92.75 66 HIS A CA 1
ATOM 531 C C . HIS A 1 66 ? 2.941 -21.844 -5.781 1 92.75 66 HIS A C 1
ATOM 533 O O . HIS A 1 66 ? 2.77 -22.188 -4.613 1 92.75 66 HIS A O 1
ATOM 539 N N . TYR A 1 67 ? 2.73 -20.656 -6.234 1 95.56 67 TYR A N 1
ATOM 540 C CA . TYR A 1 67 ? 2.447 -19.594 -5.289 1 95.56 67 TYR A CA 1
ATOM 541 C C . TYR A 1 67 ? 1.032 -19.047 -5.477 1 95.56 67 TYR A C 1
ATOM 543 O O . TYR A 1 67 ? 0.521 -19.016 -6.598 1 95.56 67 TYR A O 1
ATOM 551 N N . LEU A 1 68 ? 0.463 -18.609 -4.371 1 96.06 68 LEU A N 1
ATOM 552 C CA . LEU A 1 68 ? -0.888 -18.062 -4.312 1 96.06 68 LEU A CA 1
ATOM 553 C C . LEU A 1 68 ? -0.943 -16.844 -3.393 1 96.06 68 LEU A C 1
ATOM 555 O O . LEU A 1 68 ? -0.14 -16.734 -2.465 1 96.06 68 LEU A O 1
ATOM 559 N N . PRO A 1 69 ? -1.895 -16.016 -3.697 1 98.06 69 PRO A N 1
ATOM 560 C CA . PRO A 1 69 ? -2.086 -14.906 -2.756 1 98.06 69 PRO A CA 1
ATOM 561 C C . PRO A 1 69 ? -2.676 -15.359 -1.423 1 98.06 69 PRO A C 1
ATOM 563 O O . PRO A 1 69 ? -3.52 -16.266 -1.394 1 98.06 69 PRO A O 1
ATOM 566 N N . ASP A 1 70 ? -2.164 -14.852 -0.372 1 98.12 70 ASP A N 1
ATOM 567 C CA . ASP A 1 70 ? -2.734 -15.117 0.946 1 98.12 70 ASP A CA 1
ATOM 568 C C . ASP A 1 70 ? -3.971 -14.25 1.192 1 98.12 70 ASP A C 1
ATOM 570 O O . ASP A 1 70 ? -3.871 -13.023 1.276 1 98.12 70 ASP A O 1
ATOM 574 N N . GLN A 1 71 ? -5.082 -14.867 1.373 1 98.06 71 GLN A N 1
ATOM 575 C CA . GLN A 1 71 ? -6.332 -14.125 1.52 1 98.06 71 GLN A CA 1
ATOM 576 C C . GLN A 1 71 ? -6.336 -13.297 2.803 1 98.06 71 GLN A C 1
ATOM 578 O O . GLN A 1 71 ? -6.848 -12.18 2.822 1 98.06 71 GLN A O 1
ATOM 583 N N . GLY A 1 72 ? -5.832 -13.875 3.84 1 98.25 72 GLY A N 1
ATOM 584 C CA . GLY A 1 72 ? -5.773 -13.148 5.098 1 98.25 72 GLY A CA 1
ATOM 585 C C . GLY A 1 72 ? -5.008 -11.844 5 1 98.25 72 GLY A C 1
ATOM 586 O O . GLY A 1 72 ? -5.402 -10.836 5.594 1 98.25 72 GLY A O 1
ATOM 587 N N . ALA A 1 73 ? -3.965 -11.852 4.23 1 98.38 73 ALA A N 1
ATOM 588 C CA . ALA A 1 73 ? -3.117 -10.664 4.102 1 98.38 73 ALA A CA 1
ATOM 589 C C . ALA A 1 73 ? -3.838 -9.555 3.344 1 98.38 73 ALA A C 1
ATOM 591 O O . ALA A 1 73 ? -3.783 -8.391 3.742 1 98.38 73 ALA A O 1
ATOM 592 N N . ILE A 1 74 ? -4.492 -9.883 2.297 1 98.5 74 ILE A N 1
ATOM 593 C CA . ILE A 1 74 ? -5.16 -8.852 1.503 1 98.5 74 ILE A CA 1
ATOM 594 C C . ILE A 1 74 ? -6.414 -8.375 2.232 1 98.5 74 ILE A C 1
ATOM 596 O O . ILE A 1 74 ? -6.789 -7.203 2.125 1 98.5 74 ILE A O 1
ATOM 600 N N . ASP A 1 75 ? -7.039 -9.258 3.012 1 98.75 75 ASP A N 1
ATOM 601 C CA . ASP A 1 75 ? -8.125 -8.82 3.881 1 98.75 75 ASP A CA 1
ATOM 602 C C . ASP A 1 75 ? -7.637 -7.773 4.883 1 98.75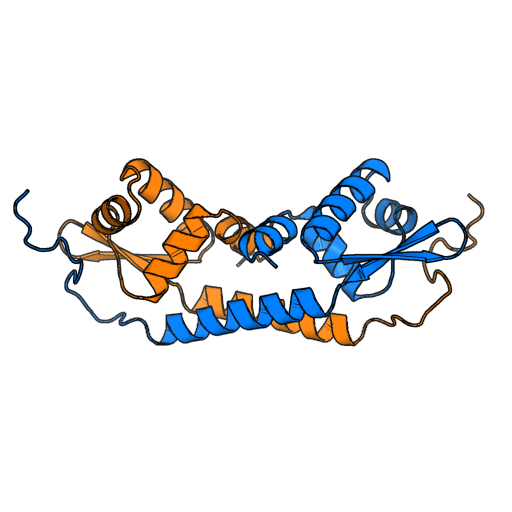 75 ASP A C 1
ATOM 604 O O . ASP A 1 75 ? -8.297 -6.75 5.09 1 98.75 75 ASP A O 1
ATOM 608 N N . PHE A 1 76 ? -6.57 -8.094 5.449 1 98.81 76 PHE A N 1
ATOM 609 C CA . PHE A 1 76 ? -5.961 -7.188 6.414 1 98.81 76 PHE A CA 1
ATOM 610 C C . PHE A 1 76 ? -5.633 -5.848 5.77 1 98.81 76 PHE A C 1
ATOM 612 O O . PHE A 1 76 ? -5.973 -4.793 6.309 1 98.81 76 PHE A O 1
ATOM 619 N N . LEU A 1 77 ? -5.008 -5.871 4.656 1 98.62 77 LEU A N 1
ATOM 620 C CA . LEU A 1 77 ? -4.648 -4.645 3.949 1 98.62 77 LEU A CA 1
ATOM 621 C C . LEU A 1 77 ? -5.895 -3.826 3.621 1 98.62 77 LEU A C 1
ATOM 623 O O . LEU A 1 77 ? -5.91 -2.609 3.818 1 98.62 77 LEU A O 1
ATOM 627 N N . ALA A 1 78 ? -6.902 -4.48 3.119 1 98.69 78 ALA A N 1
ATOM 628 C CA . ALA A 1 78 ? -8.148 -3.803 2.77 1 98.69 78 ALA A CA 1
ATOM 629 C C . ALA A 1 78 ? -8.758 -3.113 3.984 1 98.69 78 ALA A C 1
ATOM 631 O O . ALA A 1 78 ? -9.234 -1.978 3.891 1 98.69 78 ALA A O 1
ATOM 632 N N . GLU A 1 79 ? -8.719 -3.791 5.059 1 98.75 79 GLU A N 1
ATOM 633 C CA . GLU A 1 79 ? -9.258 -3.225 6.289 1 98.75 79 GLU A CA 1
ATOM 634 C C . GLU A 1 79 ? -8.461 -1.997 6.727 1 98.75 79 GLU A C 1
ATOM 636 O O . GLU A 1 79 ? -9.039 -0.984 7.121 1 98.75 79 GLU A O 1
ATOM 641 N N . GLN A 1 80 ? -7.172 -2.121 6.676 1 98.69 80 GLN A N 1
ATOM 642 C CA . GLN A 1 80 ? -6.316 -1.015 7.09 1 98.69 80 GLN A CA 1
ATOM 643 C C . GLN A 1 80 ? -6.527 0.208 6.203 1 98.69 80 GLN A C 1
ATOM 645 O O . GLN A 1 80 ? -6.633 1.331 6.699 1 98.69 80 GLN A O 1
ATOM 650 N N . VAL A 1 81 ? -6.613 0.021 4.938 1 98.69 81 VAL A N 1
ATOM 651 C CA . VAL A 1 81 ? -6.793 1.115 3.99 1 98.69 81 VAL A CA 1
ATOM 652 C C . VAL A 1 81 ? -8.172 1.74 4.176 1 98.69 81 VAL A C 1
ATOM 654 O O . VAL A 1 81 ? -8.32 2.963 4.113 1 98.69 81 VAL A O 1
ATOM 657 N N . GLU A 1 82 ? -9.133 0.917 4.426 1 98.75 82 GLU A N 1
ATOM 658 C CA . GLU A 1 82 ? -10.477 1.434 4.672 1 98.75 82 GLU A CA 1
ATOM 659 C C . GLU A 1 82 ? -10.516 2.289 5.934 1 98.75 82 GLU A C 1
ATOM 661 O O . GLU A 1 82 ? -11.188 3.324 5.969 1 98.75 82 GLU A O 1
ATOM 666 N N . GLN A 1 83 ? -9.836 1.849 6.918 1 98.62 83 GLN A N 1
ATOM 667 C CA . GLN A 1 83 ? -9.75 2.639 8.141 1 98.62 83 GLN A CA 1
ATOM 668 C C . GLN A 1 83 ? -9.117 4 7.875 1 98.62 83 GLN A C 1
ATOM 670 O O . GLN A 1 83 ? -9.594 5.023 8.375 1 98.62 83 GLN A O 1
ATOM 675 N N . MET A 1 84 ? -8.109 4.023 7.074 1 98.62 84 MET A N 1
ATOM 676 C CA . MET A 1 84 ? -7.453 5.281 6.727 1 98.62 84 MET A CA 1
ATOM 677 C C . MET A 1 84 ? -8.383 6.172 5.906 1 98.62 84 MET A C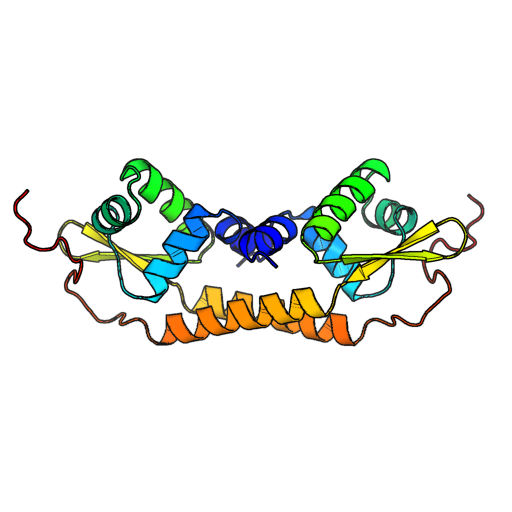 1
ATOM 679 O O . MET A 1 84 ? -8.422 7.387 6.105 1 98.62 84 MET A O 1
ATOM 683 N N . ARG A 1 85 ? -9.031 5.555 4.996 1 98.62 85 ARG A N 1
ATOM 684 C CA . ARG A 1 85 ? -9.977 6.289 4.164 1 98.62 85 ARG A CA 1
ATOM 685 C C . ARG A 1 85 ? -11.031 6.984 5.023 1 98.62 85 ARG A C 1
ATOM 687 O O . ARG A 1 85 ? -11.328 8.164 4.82 1 98.62 85 ARG A O 1
ATOM 694 N N . ARG A 1 86 ? -11.57 6.273 5.973 1 98.62 86 ARG A N 1
ATOM 695 C CA . ARG A 1 86 ? -12.586 6.824 6.863 1 98.62 86 ARG A CA 1
ATOM 696 C C . ARG A 1 86 ? -12.016 7.938 7.73 1 98.62 86 ARG A C 1
ATOM 698 O O . ARG A 1 86 ? -12.664 8.961 7.953 1 98.62 86 ARG A O 1
ATOM 705 N N . ALA A 1 87 ? -10.898 7.73 8.25 1 98.56 87 ALA A N 1
ATOM 706 C CA . ALA A 1 87 ? -10.25 8.758 9.055 1 98.56 87 ALA A CA 1
ATOM 707 C C . ALA A 1 87 ? -10.031 10.039 8.25 1 98.56 87 ALA A C 1
ATOM 709 O O . ALA A 1 87 ? -10.219 11.141 8.766 1 98.56 87 ALA A O 1
ATOM 710 N N . SER A 1 88 ? -9.602 9.859 7.043 1 98.31 88 SER A N 1
ATOM 711 C CA . SER A 1 88 ? -9.352 11.008 6.176 1 98.31 88 SER A CA 1
ATOM 712 C C . SER A 1 88 ? -10.609 11.844 5.984 1 98.31 88 SER A C 1
ATOM 714 O O . SER A 1 88 ? -10.547 13.07 5.926 1 98.31 88 SER A O 1
ATOM 716 N N . LEU A 1 89 ? -11.758 11.203 5.883 1 97.62 89 LEU A N 1
ATOM 717 C CA . LEU A 1 89 ? -13.031 11.883 5.695 1 97.62 89 LEU A CA 1
ATOM 718 C C . LEU A 1 89 ? -13.367 12.758 6.898 1 97.62 89 LEU A C 1
ATOM 720 O O . LEU A 1 89 ? -14.141 13.711 6.785 1 97.62 89 LEU A O 1
ATOM 724 N N . GLN A 1 90 ? -12.766 12.406 7.977 1 96.88 90 GLN A N 1
ATOM 725 C CA . GLN A 1 90 ? -13.109 13.078 9.227 1 96.88 90 GLN A CA 1
ATOM 726 C C . GLN A 1 90 ? -12.164 14.242 9.492 1 96.88 90 GLN A C 1
ATOM 728 O O . GLN A 1 90 ? -12.391 15.039 10.414 1 96.88 90 GLN A O 1
ATOM 733 N N . VAL A 1 91 ? -11.086 14.336 8.773 1 95.31 91 VAL A N 1
ATOM 734 C CA . VAL A 1 91 ? -10.117 15.406 8.984 1 95.31 91 VAL A CA 1
ATOM 735 C C . VAL A 1 91 ? -10.766 16.766 8.703 1 95.31 91 VAL A C 1
ATOM 737 O O . VAL A 1 91 ? -11.484 16.922 7.707 1 95.31 91 VAL A O 1
ATOM 740 N N . ASP A 1 92 ? -10.594 17.688 9.562 1 92.56 92 ASP A N 1
ATOM 741 C CA . ASP A 1 92 ? -11.125 19.031 9.367 1 92.56 92 ASP A CA 1
ATOM 742 C C . ASP A 1 92 ? -10.281 19.812 8.359 1 92.56 92 ASP A C 1
ATOM 744 O O . ASP A 1 92 ? -9.219 20.344 8.711 1 92.56 92 ASP A O 1
ATOM 748 N N . ARG A 1 93 ? -10.758 20.016 7.168 1 90.19 93 ARG A N 1
ATOM 749 C CA . ARG A 1 93 ? -10.008 20.641 6.09 1 90.19 93 ARG A CA 1
ATOM 750 C C . ARG A 1 93 ? -10.289 22.141 6.031 1 90.19 93 ARG A C 1
ATOM 752 O O . ARG A 1 93 ? -9.625 22.875 5.301 1 90.19 93 ARG A O 1
ATOM 759 N N . GLU A 1 94 ? -11.227 22.531 6.824 1 84 94 GLU A N 1
ATOM 760 C CA . GLU A 1 94 ? -11.625 23.938 6.805 1 84 94 GLU A CA 1
ATOM 761 C C . GLU A 1 94 ? -10.898 24.734 7.887 1 84 94 GLU A C 1
ATOM 763 O O . GLU A 1 94 ? -10.961 25.969 7.91 1 84 94 GLU A O 1
ATOM 768 N N . GLN A 1 95 ? -10.227 23.953 8.75 1 72.88 95 GLN A N 1
ATOM 769 C CA . GLN A 1 95 ? -9.555 24.641 9.844 1 72.88 95 GLN A CA 1
ATOM 770 C C . GLN A 1 95 ? -8.398 25.5 9.328 1 72.88 95 GLN A C 1
ATOM 772 O O . GLN A 1 95 ? -7.484 24.984 8.68 1 72.88 95 GLN A O 1
ATOM 777 N N . LYS A 1 96 ? -8.484 26.75 9.508 1 68.88 96 LYS A N 1
ATOM 778 C CA . LYS A 1 96 ? -7.504 27.688 8.977 1 68.88 96 LYS A CA 1
ATOM 779 C C . LYS A 1 96 ? -6.395 27.969 9.984 1 68.88 96 LYS A C 1
ATOM 781 O O . LYS A 1 96 ? -5.312 28.422 9.617 1 68.88 96 LYS A O 1
ATOM 786 N N . ALA A 1 97 ? -6.676 27.594 11.305 1 66.19 97 ALA A N 1
ATOM 787 C CA . ALA A 1 97 ? -5.629 27.906 12.273 1 66.19 97 ALA A CA 1
ATOM 788 C C . ALA A 1 97 ? -4.84 26.641 12.641 1 66.19 97 ALA A C 1
ATOM 790 O O . ALA A 1 97 ? -5.391 25.547 12.648 1 66.19 97 ALA A O 1
AT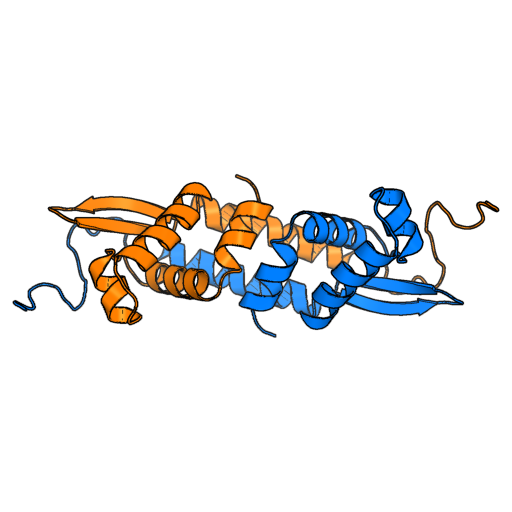OM 791 N N . CYS A 1 98 ? -3.564 26.875 12.742 1 69.69 98 CYS A N 1
ATOM 792 C CA . CYS A 1 98 ? -2.752 25.766 13.234 1 69.69 98 CYS A CA 1
ATOM 793 C C . CYS A 1 98 ? -3.236 25.297 14.602 1 69.69 98 CYS A C 1
ATOM 795 O O . CYS A 1 98 ? -3.463 26.125 15.492 1 69.69 98 CYS A O 1
ATOM 797 N N . GLN A 1 99 ? -3.654 24.125 14.734 1 70.69 99 GLN A N 1
ATOM 798 C CA . GLN A 1 99 ? -4.066 23.609 16.031 1 70.69 99 GLN A CA 1
ATOM 799 C C . GLN A 1 99 ? -2.977 22.734 16.641 1 70.69 99 GLN A C 1
ATOM 801 O O . GLN A 1 99 ? -3.262 21.859 17.469 1 70.69 99 GLN A O 1
ATOM 806 N N . CYS A 1 100 ? -1.769 23.047 16.125 1 68.38 100 CYS A N 1
ATOM 807 C CA . CYS A 1 100 ? -0.736 22.172 16.672 1 68.38 100 CYS A CA 1
ATOM 808 C C . CYS A 1 100 ? -0.423 22.516 18.109 1 68.38 100 CYS A C 1
ATOM 810 O O . CYS A 1 100 ? -0.759 23.609 18.578 1 68.38 100 CYS A O 1
ATOM 812 N N . GLU A 1 101 ? -0.012 21.484 18.875 1 67.31 101 GLU A N 1
ATOM 813 C CA . GLU A 1 101 ? 0.262 21.625 20.297 1 67.31 101 GLU A CA 1
ATOM 814 C C . GLU A 1 101 ? 1.414 22.594 20.562 1 67.31 101 GLU A C 1
ATOM 816 O O . GLU A 1 101 ? 1.695 22.938 21.703 1 67.31 101 GLU A O 1
ATOM 821 N N . TYR A 1 102 ? 2.029 23 19.531 1 66 102 TYR A N 1
ATOM 822 C CA . TYR A 1 102 ? 3.191 23.844 19.734 1 66 102 TYR A CA 1
ATOM 823 C C . TYR A 1 102 ? 2.857 25.297 19.438 1 66 102 TYR A C 1
ATOM 825 O O . TYR A 1 102 ? 3.742 26.172 19.453 1 66 102 TYR A O 1
ATOM 833 N N . ARG A 1 103 ? 1.64 25.359 19.094 1 62.53 103 ARG A N 1
ATOM 834 C CA . ARG A 1 103 ? 1.176 26.734 18.844 1 62.53 103 ARG A CA 1
ATOM 835 C C . ARG A 1 103 ? 1.348 27.594 20.094 1 62.53 103 ARG A C 1
ATOM 837 O O . ARG A 1 103 ? 0.974 27.188 21.188 1 62.53 103 ARG A O 1
ATOM 844 N N . GLY A 1 104 ? 1.887 28.75 19.875 1 58.03 104 GLY A N 1
ATOM 845 C CA . GLY A 1 104 ? 2.029 29.672 20.984 1 58.03 104 GLY A CA 1
ATOM 846 C C . GLY A 1 104 ? 3.219 29.359 21.875 1 58.03 104 GLY A C 1
ATOM 847 O O . GLY A 1 104 ? 3.467 30.062 22.859 1 58.03 104 GLY A O 1
ATOM 848 N N . ARG A 1 105 ? 3.744 28.094 21.828 1 55.41 105 ARG A N 1
ATOM 849 C CA . ARG A 1 105 ? 4.855 27.859 22.75 1 55.41 105 ARG A CA 1
ATOM 850 C C . ARG A 1 105 ? 6.113 28.578 22.281 1 55.41 105 ARG A C 1
ATOM 852 O O . ARG A 1 105 ? 6.527 28.438 21.125 1 55.41 105 ARG A O 1
ATOM 859 N N . LYS A 1 106 ? 6.156 30 22.734 1 50.94 106 LYS A N 1
ATOM 860 C CA . LYS A 1 106 ? 7.383 30.797 22.688 1 50.94 106 LYS A CA 1
ATOM 861 C C . LYS A 1 106 ? 8.602 29.938 23 1 50.94 106 LYS A C 1
ATOM 863 O O . LYS A 1 106 ? 8.68 29.312 24.062 1 50.94 106 LYS A O 1
ATOM 868 N N . VAL A 1 107 ? 9.219 29.109 21.984 1 43.91 107 VAL A N 1
ATOM 869 C CA . VAL A 1 107 ? 10.523 28.641 22.422 1 43.91 107 VAL A CA 1
ATOM 870 C C . VAL A 1 107 ? 11.484 29.812 22.562 1 43.91 107 VAL A C 1
ATOM 872 O O . VAL A 1 107 ? 11.477 30.719 21.719 1 43.91 107 VAL A O 1
ATOM 875 N N . MET B 1 1 ? -2.971 8.836 -11.258 1 71.75 1 MET B N 1
ATOM 876 C CA . MET B 1 1 ? -2.395 8.312 -10.023 1 71.75 1 MET B CA 1
ATOM 877 C C . MET B 1 1 ? -1.869 6.895 -10.227 1 71.75 1 MET B C 1
ATOM 879 O O . MET B 1 1 ? -2.529 6.066 -10.859 1 71.75 1 MET B O 1
ATOM 883 N N . GLU B 1 2 ? -0.603 6.746 -9.805 1 90.25 2 GLU B N 1
ATOM 884 C CA . GLU B 1 2 ? 0.067 5.465 -9.992 1 90.25 2 GLU B CA 1
ATOM 885 C C . GLU B 1 2 ? 0.107 4.66 -8.695 1 90.25 2 GLU B C 1
ATOM 887 O O . GLU B 1 2 ? 0.689 5.102 -7.707 1 90.25 2 GLU B O 1
ATOM 892 N N . LEU B 1 3 ? -0.503 3.525 -8.711 1 96.19 3 LEU B N 1
ATOM 893 C CA . LEU B 1 3 ? -0.652 2.682 -7.527 1 96.19 3 LEU B CA 1
ATOM 894 C C . LEU B 1 3 ? 0.706 2.363 -6.91 1 96.19 3 LEU B C 1
ATOM 896 O O . LEU B 1 3 ? 0.874 2.443 -5.691 1 96.19 3 LEU B O 1
ATOM 900 N N . ASP B 1 4 ? 1.675 2.014 -7.781 1 94.25 4 ASP B N 1
ATOM 901 C CA . ASP B 1 4 ? 2.988 1.637 -7.27 1 94.25 4 ASP B CA 1
ATOM 902 C C . ASP B 1 4 ? 3.643 2.797 -6.523 1 94.25 4 ASP B C 1
ATOM 904 O O . ASP B 1 4 ? 4.32 2.588 -5.516 1 94.25 4 ASP B O 1
ATOM 908 N N . ARG B 1 5 ? 3.383 4.031 -6.918 1 95.44 5 ARG B N 1
ATOM 909 C CA . ARG B 1 5 ? 3.957 5.203 -6.262 1 95.44 5 ARG B CA 1
ATOM 910 C C . ARG B 1 5 ? 3.342 5.418 -4.883 1 95.44 5 ARG B C 1
ATOM 912 O O . ARG B 1 5 ? 4.047 5.73 -3.924 1 95.44 5 ARG B O 1
ATOM 919 N N . ILE B 1 6 ? 2.066 5.277 -4.812 1 97.88 6 ILE B N 1
ATOM 920 C CA . ILE B 1 6 ? 1.343 5.441 -3.555 1 97.88 6 ILE B CA 1
ATOM 921 C C . ILE B 1 6 ? 1.778 4.367 -2.561 1 97.88 6 ILE B C 1
ATOM 923 O O . ILE B 1 6 ? 2.102 4.672 -1.411 1 97.88 6 ILE B O 1
ATOM 927 N N . LEU B 1 7 ? 1.836 3.154 -3.037 1 98.25 7 LEU B N 1
ATOM 928 C CA . LEU B 1 7 ? 2.229 2.039 -2.184 1 98.25 7 LEU B CA 1
ATOM 929 C C . LEU B 1 7 ? 3.662 2.209 -1.692 1 98.25 7 LEU B C 1
ATOM 931 O O . LEU B 1 7 ? 3.949 1.991 -0.513 1 98.25 7 LEU B O 1
ATOM 935 N N . LYS B 1 8 ? 4.469 2.613 -2.592 1 96.81 8 LYS B N 1
ATOM 936 C CA . LYS B 1 8 ? 5.875 2.818 -2.248 1 96.81 8 LYS B CA 1
ATOM 937 C C . LYS B 1 8 ? 6.031 3.924 -1.208 1 96.81 8 LYS B C 1
ATOM 939 O O . LYS B 1 8 ? 6.789 3.775 -0.247 1 96.81 8 LYS B O 1
ATOM 944 N N . ALA B 1 9 ? 5.352 4.941 -1.406 1 98 9 ALA B N 1
ATOM 945 C CA . ALA B 1 9 ? 5.422 6.059 -0.469 1 98 9 ALA B CA 1
ATOM 946 C C . ALA B 1 9 ? 4.965 5.633 0.924 1 98 9 ALA B C 1
ATOM 948 O O . ALA B 1 9 ? 5.633 5.922 1.919 1 98 9 ALA B O 1
ATOM 949 N N . LEU B 1 10 ? 3.893 4.914 1.035 1 98 10 LEU B N 1
ATOM 950 C CA . LEU B 1 10 ? 3.316 4.516 2.314 1 98 10 LEU B CA 1
ATOM 951 C C . LEU B 1 10 ? 4.09 3.348 2.918 1 98 10 LEU B C 1
ATOM 953 O O . LEU B 1 10 ? 3.965 3.068 4.113 1 98 10 LEU B O 1
ATOM 957 N N . GLY B 1 11 ? 4.789 2.664 2.016 1 97.56 11 GLY B N 1
ATOM 958 C CA . GLY B 1 11 ? 5.543 1.515 2.49 1 97.56 11 GLY B CA 1
ATOM 959 C C . GLY B 1 11 ? 6.734 1.895 3.352 1 97.56 11 GLY B C 1
ATOM 960 O O . GLY B 1 11 ? 7.301 1.048 4.047 1 97.56 11 GLY B O 1
ATOM 961 N N . GLU B 1 12 ? 7.129 3.123 3.305 1 97.44 12 GLU B N 1
ATOM 962 C CA . GLU B 1 12 ? 8.18 3.619 4.195 1 97.44 12 GLU B CA 1
ATOM 963 C C . GLU B 1 12 ? 7.633 3.873 5.598 1 97.44 12 GLU B C 1
ATOM 965 O O . GLU B 1 12 ? 6.668 4.621 5.77 1 97.44 12 GLU B O 1
ATOM 970 N N . PRO B 1 13 ? 8.281 3.279 6.609 1 96.94 13 PRO B N 1
ATOM 971 C CA . PRO B 1 13 ? 7.715 3.307 7.961 1 96.94 13 PRO B CA 1
ATOM 972 C C . PRO B 1 13 ? 7.461 4.727 8.461 1 96.94 13 PRO B C 1
ATOM 974 O O . PRO B 1 13 ? 6.398 5.008 9.023 1 96.94 13 PRO B O 1
ATOM 977 N N . MET B 1 14 ? 8.375 5.59 8.273 1 97.81 14 MET B N 1
ATOM 978 C CA . MET B 1 14 ? 8.203 6.953 8.766 1 97.81 14 MET B CA 1
ATOM 979 C C . MET B 1 14 ? 7.105 7.68 8 1 97.81 14 MET B C 1
ATOM 981 O O . MET B 1 14 ? 6.344 8.453 8.586 1 97.81 14 MET B O 1
ATOM 985 N N . ARG B 1 15 ? 7.023 7.418 6.754 1 98.44 15 ARG B N 1
ATOM 986 C CA . ARG B 1 15 ? 5.977 8.062 5.965 1 98.44 15 ARG B CA 1
ATOM 987 C C . ARG B 1 15 ? 4.598 7.543 6.363 1 98.44 15 ARG B C 1
ATOM 989 O O . ARG B 1 15 ? 3.617 8.289 6.34 1 98.44 15 ARG B O 1
ATOM 996 N N . LEU B 1 16 ? 4.586 6.301 6.684 1 98.31 16 LEU B N 1
ATOM 997 C CA . LEU B 1 16 ? 3.326 5.762 7.18 1 98.31 16 LEU B CA 1
ATOM 998 C C . LEU B 1 16 ? 2.93 6.426 8.492 1 98.31 16 LEU B C 1
ATOM 1000 O O . LEU B 1 16 ? 1.767 6.793 8.68 1 98.31 16 LEU B O 1
ATOM 1004 N N . LYS B 1 17 ? 3.857 6.633 9.359 1 98.19 17 LYS B N 1
ATOM 1005 C CA . LYS B 1 17 ? 3.596 7.305 10.625 1 98.19 17 LYS B CA 1
ATOM 1006 C C . LYS B 1 17 ? 3.137 8.742 10.398 1 98.19 17 LYS B C 1
ATOM 1008 O O . LYS B 1 17 ? 2.18 9.203 11.031 1 98.19 17 LYS B O 1
ATOM 1013 N N . ILE B 1 18 ? 3.826 9.391 9.539 1 98.44 18 ILE B N 1
ATOM 1014 C CA . ILE B 1 18 ? 3.484 10.766 9.211 1 98.44 18 ILE B CA 1
ATOM 1015 C C . ILE B 1 18 ? 2.068 10.828 8.648 1 98.44 18 ILE B C 1
ATOM 1017 O O . ILE B 1 18 ? 1.272 11.688 9.039 1 98.44 18 ILE B O 1
ATOM 1021 N N . TYR B 1 19 ? 1.793 9.922 7.766 1 98.75 19 TYR B N 1
ATOM 1022 C CA . TYR B 1 19 ? 0.463 9.891 7.172 1 98.75 19 TYR B CA 1
ATOM 1023 C C . TYR B 1 19 ? -0.607 9.664 8.234 1 98.75 19 TYR B C 1
ATOM 1025 O O . TYR B 1 19 ? -1.658 10.312 8.211 1 98.75 19 TYR B O 1
ATOM 1033 N N . GLN B 1 20 ? -0.322 8.766 9.102 1 98.31 20 GLN B N 1
ATOM 1034 C CA . GLN B 1 20 ? -1.265 8.5 10.188 1 98.31 20 GLN B CA 1
ATOM 1035 C C . GLN B 1 20 ? -1.498 9.742 11.039 1 98.31 20 GLN B C 1
ATOM 1037 O O . GLN B 1 20 ? -2.623 10 11.469 1 98.31 20 GLN B O 1
ATOM 1042 N N . ALA B 1 21 ? -0.508 10.492 11.281 1 97.06 21 ALA B N 1
ATOM 1043 C CA . ALA B 1 21 ? -0.648 11.742 12.023 1 97.06 21 ALA B CA 1
ATOM 1044 C C . ALA B 1 21 ? -1.534 12.734 11.266 1 97.06 21 ALA B C 1
ATOM 1046 O O . ALA B 1 21 ? -2.363 13.422 11.875 1 97.06 21 ALA B O 1
ATOM 1047 N N . LEU B 1 22 ? -1.391 12.727 9.953 1 97 22 LEU B N 1
ATOM 1048 C CA . LEU B 1 22 ? -2.148 13.648 9.117 1 97 22 LEU B CA 1
ATOM 1049 C C . LEU B 1 22 ? -3.617 13.242 9.047 1 97 22 LEU B C 1
ATOM 1051 O O . LEU B 1 22 ? -4.469 14.047 8.664 1 97 22 LEU B O 1
ATOM 1055 N N . LEU B 1 23 ? -3.842 12.023 9.375 1 97.69 23 LEU B N 1
ATOM 1056 C CA . LEU B 1 23 ? -5.219 11.539 9.406 1 97.69 23 LEU B CA 1
ATOM 1057 C C . LEU B 1 23 ? -5.922 11.984 10.688 1 97.69 23 LEU B C 1
ATOM 1059 O O . LEU B 1 23 ? -7.148 11.906 10.781 1 97.69 23 LEU B O 1
ATOM 1063 N N . GLU B 1 24 ? -5.184 12.422 11.57 1 94.25 24 GLU B N 1
ATOM 1064 C CA . GLU B 1 24 ? -5.754 12.906 12.828 1 94.25 24 GLU B CA 1
ATOM 1065 C C . GLU B 1 24 ? -6.09 14.391 12.742 1 94.25 24 GLU B C 1
ATOM 1067 O O . GLU B 1 24 ? -7.109 14.836 13.273 1 94.25 24 GLU B O 1
ATOM 1072 N N . ARG B 1 25 ? -5.227 15.141 12.148 1 91.5 25 ARG B N 1
ATOM 1073 C CA . ARG B 1 25 ? -5.375 16.578 11.969 1 91.5 25 ARG B CA 1
ATOM 1074 C C . ARG B 1 25 ? -4.305 17.125 11.031 1 91.5 25 ARG B C 1
ATOM 1076 O O . ARG B 1 25 ? -3.352 16.422 10.688 1 91.5 25 ARG B O 1
ATOM 1083 N N . LYS B 1 26 ? -4.5 18.328 10.641 1 91.25 26 LYS B N 1
ATOM 1084 C CA . LYS B 1 26 ? -3.5 19.047 9.852 1 91.25 26 LYS B CA 1
ATOM 1085 C C . LYS B 1 26 ? -2.227 19.281 10.664 1 91.25 26 LYS B C 1
ATOM 1087 O O . LYS B 1 26 ? -2.287 19.562 11.859 1 91.25 26 LYS B O 1
ATOM 1092 N N . HIS B 1 27 ? -1.114 19.125 10.008 1 92.62 27 HIS B N 1
ATOM 1093 C CA . HIS B 1 27 ? 0.17 19.391 10.648 1 92.62 27 HIS B CA 1
ATOM 1094 C C . HIS B 1 27 ? 1.091 20.188 9.734 1 92.62 27 HIS B C 1
ATOM 1096 O O . HIS B 1 27 ? 1.032 20.047 8.516 1 92.62 27 HIS B O 1
ATOM 1102 N N . CYS B 1 28 ? 1.875 21.062 10.383 1 92.69 28 CYS B N 1
ATOM 1103 C CA . CYS B 1 28 ? 2.984 21.672 9.664 1 92.69 28 CYS B CA 1
ATOM 1104 C C . CYS B 1 28 ? 4.273 20.891 9.875 1 92.69 28 CYS B C 1
ATOM 1106 O O . CYS B 1 28 ? 4.312 19.953 10.68 1 92.69 28 CYS B O 1
ATOM 1108 N N . VAL B 1 29 ? 5.254 21.234 9.133 1 94.56 29 VAL B N 1
ATOM 1109 C CA . VAL B 1 29 ? 6.535 20.547 9.18 1 94.56 29 VAL B CA 1
ATOM 1110 C C . VAL B 1 29 ? 7.098 20.594 10.594 1 94.56 29 VAL B C 1
ATOM 1112 O O . VAL B 1 29 ? 7.547 19.562 11.125 1 94.56 29 VAL B O 1
ATOM 1115 N N . ARG B 1 30 ? 6.973 21.703 11.25 1 92.5 30 ARG B N 1
ATOM 1116 C CA . ARG B 1 30 ? 7.523 21.891 12.594 1 92.5 30 ARG B CA 1
ATOM 1117 C C . ARG B 1 30 ? 6.832 20.984 13.602 1 92.5 30 ARG B C 1
ATOM 1119 O O . ARG B 1 30 ? 7.488 20.359 14.438 1 92.5 30 ARG B O 1
ATOM 1126 N N . SER B 1 31 ? 5.504 20.953 13.539 1 92.69 31 SER B N 1
ATOM 1127 C CA . SER B 1 31 ? 4.746 20.125 14.469 1 92.69 31 SER B CA 1
ATOM 1128 C C . SER B 1 31 ? 5.078 18.656 14.281 1 92.69 31 SER B C 1
ATOM 1130 O O . SER B 1 31 ? 5.184 17.906 15.266 1 92.69 31 SER B O 1
ATOM 1132 N N . LEU B 1 32 ? 5.293 18.219 13.086 1 95.5 32 LEU B N 1
ATOM 1133 C CA . LEU B 1 32 ? 5.637 16.828 12.797 1 95.5 32 LEU B CA 1
ATOM 1134 C C . LEU B 1 32 ? 7.051 16.5 13.273 1 95.5 32 LEU B C 1
ATOM 1136 O O . LEU B 1 32 ? 7.309 15.414 13.789 1 95.5 32 LEU B O 1
ATOM 1140 N N . SER B 1 33 ? 7.938 17.453 13.031 1 96.31 33 SER B N 1
ATOM 1141 C CA . SER B 1 33 ? 9.305 17.297 13.5 1 96.31 33 SER B CA 1
ATOM 1142 C C . SER B 1 33 ? 9.352 17.062 15.008 1 96.31 33 SER B C 1
ATOM 1144 O O . SER B 1 33 ? 10.023 16.156 15.484 1 96.31 33 SER B O 1
ATOM 1146 N N . LYS B 1 34 ? 8.625 17.812 15.734 1 94.12 34 LYS B N 1
ATOM 1147 C CA . LYS B 1 34 ? 8.555 17.688 17.188 1 94.12 34 LYS B CA 1
ATOM 1148 C C . LYS B 1 34 ? 7.883 16.391 17.594 1 94.12 34 LYS B C 1
ATOM 1150 O O . LYS B 1 34 ? 8.352 15.695 18.516 1 94.12 34 LYS B O 1
ATOM 1155 N N . LYS B 1 35 ? 6.871 16.109 16.938 1 93.94 35 LYS B N 1
ATOM 1156 C CA . LYS B 1 35 ? 6.094 14.914 17.281 1 93.94 35 LYS B CA 1
ATOM 1157 C C . LYS B 1 35 ? 6.934 13.648 17.125 1 93.94 35 LYS B C 1
ATOM 1159 O O . LYS B 1 35 ? 6.84 12.734 17.953 1 93.94 35 LYS B O 1
ATOM 1164 N N . PHE B 1 36 ? 7.77 13.594 16.094 1 96.94 36 PHE B N 1
ATOM 1165 C CA . PHE B 1 36 ? 8.438 12.336 15.773 1 96.94 36 PHE B CA 1
ATOM 1166 C C . PHE B 1 36 ? 9.922 12.406 16.125 1 96.94 36 PHE B C 1
ATOM 1168 O O . PHE B 1 36 ? 10.633 11.406 16.031 1 96.94 36 PHE B O 1
ATOM 1175 N N . GLY B 1 37 ? 10.328 13.547 16.438 1 96.56 37 GLY B N 1
ATOM 1176 C CA . GLY B 1 37 ? 11.703 13.695 16.891 1 96.56 37 GLY B CA 1
ATOM 1177 C C . GLY B 1 37 ? 12.719 13.594 15.766 1 96.56 37 GLY B C 1
ATOM 1178 O O . GLY B 1 37 ? 13.805 13.039 15.945 1 96.56 37 GLY B O 1
ATOM 1179 N N . ILE B 1 38 ? 12.336 14.008 14.602 1 96.88 38 ILE B N 1
ATOM 1180 C CA . ILE B 1 38 ? 13.25 14.055 13.461 1 96.88 38 ILE B CA 1
ATOM 1181 C C . ILE B 1 38 ? 13.312 15.469 12.898 1 96.88 38 ILE B C 1
ATOM 1183 O O . ILE B 1 38 ? 12.477 16.312 13.234 1 96.88 38 ILE B O 1
ATOM 1187 N N . SER B 1 39 ? 14.297 15.766 12.117 1 97.94 39 SER B N 1
ATOM 1188 C CA . SER B 1 39 ? 14.555 17.125 11.641 1 97.94 39 SER B CA 1
ATOM 1189 C C . SER B 1 39 ? 13.453 17.609 10.703 1 97.94 39 SER B C 1
ATOM 1191 O O . SER B 1 39 ? 12.805 16.797 10.031 1 97.94 39 SER B O 1
ATOM 1193 N N . GLU B 1 40 ? 13.305 18.891 10.648 1 97.12 40 GLU B N 1
ATOM 1194 C CA . GLU B 1 40 ? 12.359 19.5 9.719 1 97.12 40 GLU B CA 1
ATOM 1195 C C . GLU B 1 40 ? 12.734 19.188 8.273 1 97.12 40 GLU B C 1
ATOM 1197 O O . GLU B 1 40 ? 11.867 19.031 7.418 1 97.12 40 GLU B O 1
ATOM 1202 N N . SER B 1 41 ? 13.992 19.125 8.055 1 98.25 41 SER B N 1
ATOM 1203 C CA . SER B 1 41 ? 14.461 18.781 6.715 1 98.25 41 SER B CA 1
ATOM 1204 C C . SER B 1 41 ? 14 17.391 6.305 1 98.25 41 SER B C 1
ATOM 1206 O O . SER B 1 41 ? 13.562 17.188 5.172 1 98.25 41 SER B O 1
ATOM 1208 N N . ALA B 1 42 ? 14.102 16.422 7.203 1 98.38 42 ALA B N 1
ATOM 1209 C CA . ALA B 1 42 ? 13.664 15.055 6.938 1 98.38 42 ALA B CA 1
ATOM 1210 C C . ALA B 1 42 ? 12.156 14.992 6.715 1 98.38 42 ALA B C 1
ATOM 1212 O O . ALA B 1 42 ? 11.68 14.336 5.785 1 98.38 42 ALA B O 1
ATOM 1213 N N . ILE B 1 43 ? 11.461 15.664 7.574 1 98.38 43 ILE B N 1
ATOM 1214 C CA . ILE B 1 43 ? 10.008 15.719 7.426 1 98.38 43 ILE B CA 1
ATOM 1215 C C . ILE B 1 43 ? 9.648 16.297 6.059 1 98.38 43 ILE B C 1
ATOM 1217 O O . ILE B 1 43 ? 8.797 15.758 5.355 1 98.38 43 ILE B O 1
ATOM 1221 N N . SER B 1 44 ? 10.289 17.344 5.73 1 97.88 44 SER B N 1
ATOM 1222 C CA . SER B 1 44 ? 10.016 18 4.453 1 97.88 44 SER B CA 1
ATOM 1223 C C . SER B 1 44 ? 10.273 17.062 3.285 1 97.88 44 SER B C 1
ATOM 1225 O O . SER B 1 44 ? 9.5 17.031 2.324 1 97.88 44 SER B O 1
ATOM 1227 N N . GLN B 1 45 ? 11.297 16.312 3.369 1 98.44 45 GLN B N 1
ATOM 1228 C CA . GLN B 1 45 ? 11.625 15.359 2.32 1 98.44 45 GLN B CA 1
ATOM 1229 C C . GLN B 1 45 ? 10.547 14.289 2.201 1 98.44 45 GLN B C 1
ATOM 1231 O O . GLN B 1 45 ? 10.117 13.945 1.096 1 98.44 45 GLN B O 1
ATOM 1236 N N . HIS B 1 46 ? 10.125 13.742 3.309 1 98.62 46 HIS B N 1
ATOM 1237 C CA . HIS B 1 46 ? 9.062 12.742 3.309 1 98.62 46 HIS B CA 1
ATOM 1238 C C . HIS B 1 46 ? 7.77 13.32 2.736 1 98.62 46 HIS B C 1
ATOM 1240 O O . HIS B 1 46 ? 7.098 12.664 1.933 1 98.62 46 HIS B O 1
ATOM 1246 N N . LEU B 1 47 ? 7.477 14.516 3.137 1 98.5 47 LEU B N 1
ATOM 1247 C CA . LEU B 1 47 ? 6.25 15.156 2.672 1 98.5 47 LEU B CA 1
ATOM 1248 C C . LEU B 1 47 ? 6.32 15.438 1.176 1 98.5 47 LEU B C 1
ATOM 1250 O O . LEU B 1 47 ? 5.312 15.344 0.474 1 98.5 47 LEU B O 1
ATOM 1254 N N . LYS B 1 48 ? 7.465 15.82 0.741 1 98.38 48 LYS B N 1
ATOM 1255 C CA . LYS B 1 48 ? 7.645 16.031 -0.691 1 98.38 48 LYS B CA 1
ATOM 1256 C C . LYS B 1 48 ? 7.352 14.766 -1.483 1 98.38 48 LYS B C 1
ATOM 1258 O O . LYS B 1 48 ? 6.621 14.805 -2.479 1 98.38 48 LYS B O 1
ATOM 1263 N N . ILE B 1 49 ? 7.871 13.688 -1.078 1 98.25 49 ILE B N 1
ATOM 1264 C CA . ILE B 1 49 ? 7.656 12.406 -1.734 1 98.25 49 ILE B CA 1
ATOM 1265 C C . ILE B 1 49 ? 6.172 12.055 -1.708 1 98.25 49 ILE B C 1
ATOM 1267 O O . ILE B 1 49 ? 5.609 11.625 -2.721 1 98.25 49 ILE B O 1
ATOM 1271 N N . MET B 1 50 ? 5.543 12.242 -0.595 1 98.56 50 MET B N 1
ATOM 1272 C CA . MET B 1 50 ? 4.129 11.922 -0.443 1 98.56 50 MET B CA 1
ATOM 1273 C C . MET B 1 50 ? 3.264 12.844 -1.294 1 98.56 50 MET B C 1
ATOM 1275 O O . MET B 1 50 ? 2.252 12.414 -1.853 1 98.56 50 MET B O 1
ATOM 1279 N N . ARG B 1 51 ? 3.688 14.062 -1.358 1 97.94 51 ARG B N 1
ATOM 1280 C CA . ARG B 1 51 ? 2.969 15.016 -2.199 1 97.94 51 ARG B CA 1
ATOM 1281 C C . ARG B 1 51 ? 3.092 14.648 -3.674 1 97.94 51 ARG B C 1
ATOM 1283 O O . ARG B 1 51 ? 2.107 14.688 -4.414 1 97.94 51 ARG B O 1
ATOM 1290 N N . GLU B 1 52 ? 4.254 14.281 -4.117 1 97.69 52 GLU B N 1
ATOM 1291 C CA . GLU B 1 52 ? 4.496 13.875 -5.496 1 97.69 52 GLU B CA 1
ATOM 1292 C C . GLU B 1 52 ? 3.717 12.609 -5.844 1 97.69 52 GLU B C 1
ATOM 1294 O O . GLU B 1 52 ? 3.307 12.422 -6.992 1 97.69 52 GLU B O 1
ATOM 1299 N N . ALA B 1 53 ? 3.518 11.797 -4.871 1 97.75 53 ALA B N 1
ATOM 1300 C CA . ALA B 1 53 ? 2.734 10.578 -5.059 1 97.75 53 ALA B CA 1
ATOM 1301 C C . ALA B 1 53 ? 1.238 10.883 -5.035 1 97.75 53 ALA B C 1
ATOM 1303 O O . ALA B 1 53 ? 0.416 9.992 -5.281 1 97.75 53 ALA B O 1
ATOM 1304 N N . GLY B 1 54 ? 0.863 12.039 -4.613 1 97.81 54 GLY B N 1
ATOM 1305 C CA . GLY B 1 54 ? -0.524 12.477 -4.594 1 97.81 54 GLY B CA 1
ATOM 1306 C C . GLY B 1 54 ? -1.23 12.156 -3.287 1 97.81 54 GLY B C 1
ATOM 1307 O O . GLY B 1 54 ? -2.451 12.281 -3.189 1 97.81 54 GLY B O 1
ATOM 1308 N N . LEU B 1 55 ? -0.547 11.773 -2.262 1 98.38 55 LEU B N 1
ATOM 1309 C CA . LEU B 1 55 ? -1.12 11.289 -1.011 1 98.38 55 LEU B CA 1
ATOM 1310 C C . LEU B 1 55 ? -1.527 12.445 -0.11 1 98.38 55 LEU B C 1
ATOM 1312 O O . LEU B 1 55 ? -2.469 12.328 0.677 1 98.38 55 LEU B O 1
ATOM 1316 N N . VAL B 1 56 ? -0.733 13.547 -0.218 1 98.38 56 VAL B N 1
ATOM 1317 C CA . VAL B 1 56 ? -0.987 14.703 0.629 1 98.38 56 VAL B CA 1
ATOM 1318 C C . VAL B 1 56 ? -0.902 15.984 -0.204 1 98.38 56 VAL B C 1
ATOM 1320 O O . VAL B 1 56 ? -0.363 15.969 -1.313 1 98.38 56 VAL B O 1
ATOM 1323 N N . TYR B 1 57 ? -1.473 16.984 0.257 1 97.56 57 TYR B N 1
ATOM 1324 C CA . TYR B 1 57 ? -1.29 18.312 -0.318 1 97.56 57 TYR B CA 1
ATOM 1325 C C . TYR B 1 57 ? -1.026 19.344 0.77 1 97.56 57 TYR B C 1
ATOM 1327 O O . TYR B 1 57 ? -1.342 19.125 1.939 1 97.56 57 TYR B O 1
ATOM 1335 N N . GLY B 1 58 ? -0.36 20.391 0.404 1 94.44 58 GLY B N 1
ATOM 1336 C CA . GLY B 1 58 ? -0.034 21.453 1.335 1 94.44 58 GLY B CA 1
ATOM 1337 C C . GLY B 1 58 ? -0.86 22.703 1.118 1 94.44 58 GLY B C 1
ATOM 1338 O O . GLY B 1 58 ? -1.237 23.016 -0.013 1 94.44 58 GLY B O 1
ATOM 1339 N N . GLU B 1 59 ? -1.185 23.359 2.191 1 90.56 59 GLU B N 1
ATOM 1340 C CA . GLU B 1 59 ? -1.819 24.688 2.18 1 90.56 59 GLU B CA 1
ATOM 1341 C C . GLU B 1 59 ? -1.057 25.672 3.059 1 90.56 59 GLU B C 1
ATOM 1343 O O . GLU B 1 59 ? -0.615 25.312 4.156 1 90.56 59 GLU B O 1
ATOM 1348 N N . LYS B 1 60 ? -0.935 26.781 2.463 1 86.62 60 LYS B N 1
ATOM 1349 C CA . LYS B 1 60 ? -0.238 27.812 3.234 1 86.62 60 LYS B CA 1
ATOM 1350 C C . LYS B 1 60 ? -1.182 28.484 4.223 1 86.62 60 LYS B C 1
ATOM 1352 O O . LYS B 1 60 ? -2.287 28.891 3.855 1 86.62 60 LYS B O 1
ATOM 1357 N N . TYR B 1 61 ? -0.777 28.453 5.422 1 78.38 61 TYR B N 1
ATOM 1358 C CA . TYR B 1 61 ? -1.446 29.203 6.473 1 78.38 61 TYR B CA 1
ATOM 1359 C C . TYR B 1 61 ? -0.449 30.062 7.25 1 78.38 61 TYR B C 1
ATOM 1361 O O . TYR B 1 61 ? 0.389 29.531 7.984 1 78.38 61 TYR B O 1
ATOM 1369 N N . GLY B 1 62 ? -0.619 31.391 7.094 1 78.75 62 GLY B N 1
ATOM 1370 C CA . GLY B 1 62 ? 0.402 32.25 7.676 1 78.75 62 GLY B CA 1
ATOM 1371 C C . GLY B 1 62 ? 1.779 32.031 7.082 1 78.75 62 GLY B C 1
ATOM 1372 O O . GLY B 1 62 ? 1.949 32.062 5.863 1 78.75 62 GLY B O 1
ATOM 1373 N N . TYR B 1 63 ? 2.756 31.656 7.977 1 80.12 63 TYR B N 1
ATOM 1374 C CA . TYR B 1 63 ? 4.148 31.516 7.562 1 80.12 63 TYR B CA 1
ATOM 1375 C C . TYR B 1 63 ? 4.508 30.047 7.352 1 80.12 63 TYR B C 1
ATOM 1377 O O . TYR B 1 63 ? 5.625 29.734 6.938 1 80.12 63 TYR B O 1
ATOM 1385 N N . HIS B 1 64 ? 3.449 29.266 7.594 1 85.88 64 HIS B N 1
ATOM 1386 C CA . HIS B 1 64 ? 3.781 27.844 7.59 1 85.88 64 HIS B CA 1
ATOM 1387 C C . HIS B 1 64 ? 2.951 27.094 6.555 1 85.88 64 HIS B C 1
ATOM 1389 O O . HIS B 1 64 ? 1.809 27.469 6.277 1 85.88 64 HIS B O 1
ATOM 1395 N N . MET B 1 65 ? 3.551 26.078 5.988 1 90.56 65 MET B N 1
ATOM 1396 C CA . MET B 1 65 ? 2.836 25.125 5.145 1 90.56 65 MET B CA 1
ATOM 1397 C C . MET B 1 65 ? 2.223 24 5.984 1 90.56 65 MET B C 1
ATOM 1399 O O . MET B 1 65 ? 2.904 23.406 6.82 1 90.56 65 MET B O 1
ATOM 1403 N N . HIS B 1 66 ? 0.911 23.844 5.812 1 92.75 66 HIS B N 1
ATOM 1404 C CA . HIS B 1 66 ? 0.209 22.766 6.492 1 92.75 66 HIS B CA 1
ATOM 1405 C C . HIS B 1 66 ? -0.198 21.672 5.508 1 92.75 66 HIS B C 1
ATOM 1407 O O . HIS B 1 66 ? -0.628 21.969 4.391 1 92.75 66 HIS B O 1
ATOM 1413 N N . TYR B 1 67 ? -0.116 20.469 5.973 1 95.56 67 TYR B N 1
ATOM 1414 C CA . TYR B 1 67 ? -0.357 19.344 5.074 1 95.56 67 TYR B CA 1
ATOM 1415 C C . TYR B 1 67 ? -1.589 18.562 5.504 1 95.56 67 TYR B C 1
ATOM 1417 O O . TYR B 1 67 ? -1.877 18.453 6.695 1 95.56 67 TYR B O 1
ATOM 1425 N N . LEU B 1 68 ? -2.246 18 4.504 1 96.06 68 LEU B N 1
ATOM 1426 C CA . LEU B 1 68 ? -3.459 17.203 4.676 1 96.06 68 LEU B CA 1
ATOM 1427 C C . LEU B 1 68 ? -3.447 15.992 3.76 1 96.06 68 LEU B C 1
ATOM 1429 O O . LEU B 1 68 ? -2.809 16.016 2.705 1 96.06 68 LEU B O 1
ATOM 1433 N N . PRO B 1 69 ? -4.164 14.984 4.211 1 98.06 69 PRO B N 1
ATOM 1434 C CA . PRO B 1 69 ? -4.309 13.852 3.297 1 98.06 69 PRO B CA 1
ATOM 1435 C C . PRO B 1 69 ? -5.199 14.164 2.096 1 98.06 69 PRO B C 1
ATOM 1437 O O . PRO B 1 69 ? -6.188 14.891 2.23 1 98.06 69 PRO B O 1
ATOM 1440 N N . ASP B 1 70 ? -4.793 13.742 0.962 1 98.06 70 ASP B N 1
ATOM 1441 C CA . ASP B 1 70 ? -5.625 13.867 -0.231 1 98.06 70 ASP B CA 1
ATOM 1442 C C . ASP B 1 70 ? -6.699 12.789 -0.271 1 98.06 70 ASP B C 1
ATOM 1444 O O . ASP B 1 70 ? -6.387 11.602 -0.385 1 98.06 70 ASP B O 1
ATOM 1448 N N . GLN B 1 71 ? -7.918 13.18 -0.236 1 98.06 71 GLN B N 1
ATOM 1449 C CA . GLN B 1 71 ? -9.016 12.211 -0.174 1 98.06 71 GLN B CA 1
ATOM 1450 C C . GLN B 1 71 ? -9.086 11.375 -1.448 1 98.06 71 GLN B C 1
ATOM 1452 O O . GLN B 1 71 ? -9.367 10.18 -1.396 1 98.06 71 GLN B O 1
ATOM 1457 N N . GLY B 1 72 ? -8.898 12.016 -2.557 1 98.25 72 GLY B N 1
ATOM 1458 C CA . GLY B 1 72 ? -8.922 11.297 -3.82 1 98.25 72 GLY B CA 1
ATOM 1459 C C . GLY B 1 72 ? -7.918 10.164 -3.877 1 98.25 72 GLY B C 1
ATOM 1460 O O . GLY B 1 72 ? -8.211 9.094 -4.41 1 98.25 72 GLY B O 1
ATOM 1461 N N . ALA B 1 73 ? -6.777 10.375 -3.289 1 98.38 73 ALA B N 1
ATOM 1462 C CA . ALA B 1 73 ? -5.711 9.375 -3.332 1 98.38 73 ALA B CA 1
ATOM 1463 C C . ALA B 1 73 ? -6.062 8.164 -2.48 1 98.38 73 ALA B C 1
ATOM 1465 O O . ALA B 1 73 ? -5.859 7.02 -2.904 1 98.38 73 ALA B O 1
ATOM 1466 N N . ILE B 1 74 ? -6.57 8.375 -1.332 1 98.5 74 ILE B N 1
ATOM 1467 C CA . ILE B 1 74 ? -6.887 7.258 -0.452 1 98.5 74 ILE B CA 1
ATOM 1468 C C . ILE B 1 74 ? -8.133 6.535 -0.961 1 98.5 74 ILE B C 1
ATOM 1470 O O . ILE B 1 74 ? -8.258 5.316 -0.81 1 98.5 74 ILE B O 1
ATOM 1474 N N . ASP B 1 75 ? -9.039 7.281 -1.599 1 98.75 75 ASP B N 1
ATOM 1475 C CA . ASP B 1 75 ? -10.156 6.629 -2.271 1 98.75 75 ASP B CA 1
ATOM 1476 C C . ASP B 1 75 ? -9.664 5.68 -3.361 1 98.75 75 ASP B C 1
ATOM 1478 O O . ASP B 1 75 ? -10.141 4.547 -3.469 1 98.75 75 ASP B O 1
ATOM 1482 N N . PHE B 1 76 ? -8.789 6.188 -4.105 1 98.81 76 PHE B N 1
ATOM 1483 C CA . PHE B 1 76 ? -8.203 5.398 -5.18 1 98.81 76 PHE B CA 1
ATOM 1484 C C . PHE B 1 76 ? -7.52 4.152 -4.629 1 98.81 76 PHE B C 1
ATOM 1486 O O . PHE B 1 76 ? -7.746 3.043 -5.117 1 98.81 76 PHE B O 1
ATOM 1493 N N . LEU B 1 77 ? -6.727 4.309 -3.633 1 98.62 77 LEU B N 1
ATOM 1494 C CA . LEU B 1 77 ? -6.027 3.182 -3.023 1 98.62 77 LEU B CA 1
ATOM 1495 C C . LEU B 1 77 ? -7.02 2.146 -2.498 1 98.62 77 LEU B C 1
ATOM 1497 O O . LEU B 1 77 ? -6.84 0.945 -2.711 1 98.62 77 LEU B O 1
ATOM 1501 N N . ALA B 1 78 ? -8.023 2.615 -1.814 1 98.69 78 ALA B N 1
ATOM 1502 C CA . ALA B 1 78 ? -9.039 1.722 -1.261 1 98.69 78 ALA B CA 1
ATOM 1503 C C . ALA B 1 78 ? -9.711 0.91 -2.363 1 98.69 78 ALA B C 1
ATOM 1505 O O . ALA B 1 78 ? -9.938 -0.292 -2.207 1 98.69 78 ALA B O 1
ATOM 1506 N N . GLU B 1 79 ? -9.992 1.565 -3.42 1 98.75 79 GLU B N 1
ATOM 1507 C CA . GLU B 1 79 ? -10.617 0.887 -4.547 1 98.75 79 GLU B CA 1
ATOM 1508 C C . GLU B 1 79 ? -9.695 -0.176 -5.137 1 98.75 79 GLU B C 1
ATOM 1510 O O . GLU B 1 79 ? -10.141 -1.286 -5.445 1 98.75 79 GLU B O 1
ATOM 1515 N N . GLN B 1 80 ? -8.461 0.187 -5.309 1 98.69 80 GLN B N 1
ATOM 1516 C CA . GLN B 1 80 ? -7.5 -0.748 -5.887 1 98.69 80 GLN B CA 1
ATOM 1517 C C . GLN B 1 80 ? -7.32 -1.973 -4.992 1 98.69 80 GLN B C 1
ATOM 1519 O O . GLN B 1 80 ? -7.301 -3.105 -5.48 1 98.69 80 GLN B O 1
ATOM 1524 N N . VAL B 1 81 ? -7.211 -1.792 -3.736 1 98.69 81 VAL B N 1
ATOM 1525 C CA . VAL B 1 81 ? -7.012 -2.885 -2.789 1 98.69 81 VAL B CA 1
ATOM 1526 C C . VAL B 1 81 ? -8.266 -3.76 -2.74 1 98.69 81 VAL B C 1
ATOM 1528 O O . VAL B 1 81 ? -8.164 -4.988 -2.674 1 98.69 81 VAL B O 1
ATOM 1531 N N . GLU B 1 82 ? -9.383 -3.127 -2.801 1 98.75 82 GLU B N 1
ATOM 1532 C CA . GLU B 1 82 ? -10.633 -3.891 -2.812 1 98.75 82 GLU B CA 1
ATOM 1533 C C . GLU B 1 82 ? -10.727 -4.762 -4.062 1 98.75 82 GLU B C 1
ATOM 1535 O O . GLU B 1 82 ? -11.188 -5.902 -3.994 1 98.75 82 GLU B O 1
ATOM 1540 N N . GLN B 1 83 ? -10.336 -4.223 -5.148 1 98.62 83 GLN B N 1
ATOM 1541 C CA . GLN B 1 83 ? -10.32 -5 -6.383 1 98.62 83 GLN B CA 1
ATOM 1542 C C . GLN B 1 83 ? -9.406 -6.215 -6.254 1 98.62 83 GLN B C 1
ATOM 1544 O O . GLN B 1 83 ? -9.758 -7.316 -6.68 1 98.62 83 GLN B O 1
ATOM 1549 N N . MET B 1 84 ? -8.281 -6.035 -5.637 1 98.62 84 MET B N 1
ATOM 1550 C CA . MET B 1 84 ? -7.348 -7.141 -5.43 1 98.62 84 MET B CA 1
ATOM 1551 C C . MET B 1 84 ? -7.938 -8.172 -4.477 1 98.62 84 MET B C 1
ATOM 1553 O O . MET B 1 84 ? -7.785 -9.375 -4.688 1 98.62 84 MET B O 1
ATOM 1557 N N . ARG B 1 85 ? -8.516 -7.676 -3.451 1 98.62 85 ARG B N 1
ATOM 1558 C CA . ARG B 1 85 ? -9.148 -8.562 -2.48 1 98.62 85 ARG B CA 1
ATOM 1559 C C . ARG B 1 85 ? -10.188 -9.453 -3.148 1 98.62 85 ARG B C 1
ATOM 1561 O O . ARG B 1 85 ? -10.211 -10.664 -2.92 1 98.62 85 ARG B O 1
ATOM 1568 N N . ARG B 1 86 ? -11.016 -8.875 -3.98 1 98.62 86 ARG B N 1
ATOM 1569 C CA . ARG B 1 86 ? -12.055 -9.617 -4.688 1 98.62 86 ARG B CA 1
ATOM 1570 C C . ARG B 1 86 ? -11.438 -10.625 -5.66 1 98.62 86 ARG B C 1
ATOM 1572 O O . ARG B 1 86 ? -11.922 -11.75 -5.777 1 98.62 86 ARG B O 1
ATOM 1579 N N . ALA B 1 87 ? -10.492 -10.219 -6.367 1 98.56 87 ALA B N 1
ATOM 1580 C CA . ALA B 1 87 ? -9.812 -11.125 -7.293 1 98.56 87 ALA B CA 1
ATOM 1581 C C . ALA B 1 87 ? -9.219 -12.32 -6.559 1 98.56 87 ALA B C 1
ATOM 1583 O O . ALA B 1 87 ? -9.281 -13.453 -7.051 1 98.56 87 ALA B O 1
ATOM 1584 N N . SER B 1 88 ? -8.625 -12.055 -5.441 1 98.31 88 SER B N 1
ATOM 1585 C CA . SER B 1 88 ? -8.008 -13.117 -4.652 1 98.31 88 SER B CA 1
ATOM 1586 C C . SER B 1 88 ? -9.039 -14.172 -4.258 1 98.31 88 SER B C 1
ATOM 1588 O O . SER B 1 88 ? -8.727 -15.367 -4.234 1 98.31 88 SER B O 1
ATOM 1590 N N . LEU B 1 89 ? -10.25 -13.742 -3.943 1 97.69 89 LEU B N 1
ATOM 1591 C CA . LEU B 1 89 ? -11.32 -14.648 -3.543 1 97.69 89 LEU B CA 1
ATOM 1592 C C . LEU B 1 89 ? -11.695 -15.594 -4.684 1 97.69 89 LEU B C 1
ATOM 1594 O O . LEU B 1 89 ? -12.25 -16.672 -4.453 1 97.69 89 LEU B O 1
ATOM 1598 N N . GLN B 1 90 ? -11.367 -15.156 -5.844 1 96.88 90 GLN B N 1
ATOM 1599 C CA . GLN B 1 90 ? -11.797 -15.906 -7.02 1 96.88 90 GLN B CA 1
ATOM 1600 C C . GLN B 1 90 ? -10.711 -16.875 -7.477 1 96.88 90 GLN B C 1
ATOM 1602 O O . GLN B 1 90 ? -10.945 -17.719 -8.352 1 96.88 90 GLN B O 1
ATOM 1607 N N . VAL B 1 91 ? -9.523 -16.75 -6.961 1 95.38 91 VAL B N 1
ATOM 1608 C CA . VAL B 1 91 ? -8.422 -17.625 -7.363 1 95.38 91 VAL B CA 1
ATOM 1609 C C . VAL B 1 91 ? -8.75 -19.062 -6.988 1 95.38 91 VAL B C 1
ATOM 1611 O O . VAL B 1 91 ? -9.234 -19.344 -5.887 1 95.38 91 VAL B O 1
ATOM 1614 N N . ASP B 1 92 ? -8.555 -19.969 -7.883 1 92.56 92 ASP B N 1
ATOM 1615 C CA . ASP B 1 92 ? -8.781 -21.375 -7.617 1 92.56 92 ASP B CA 1
ATOM 1616 C C . ASP B 1 92 ? -7.641 -21.969 -6.789 1 92.56 92 ASP B C 1
ATOM 1618 O O . ASP B 1 92 ? -6.582 -22.297 -7.328 1 92.56 92 ASP B O 1
ATOM 1622 N N . ARG B 1 93 ? -7.863 -22.219 -5.539 1 90.31 93 ARG B N 1
ATOM 1623 C CA . ARG B 1 93 ? -6.824 -22.688 -4.621 1 90.31 93 ARG B CA 1
ATOM 1624 C C . ARG B 1 93 ? -6.816 -24.203 -4.535 1 90.31 93 ARG B C 1
ATOM 1626 O O . ARG B 1 93 ? -5.906 -24.797 -3.947 1 90.31 93 ARG B O 1
ATOM 1633 N N . GLU B 1 94 ? -7.781 -24.797 -5.16 1 84.44 94 GLU B N 1
ATOM 1634 C CA . GLU B 1 94 ? -7.898 -26.25 -5.094 1 84.44 94 GLU B CA 1
ATOM 1635 C C . GLU B 1 94 ? -7.254 -26.906 -6.309 1 84.44 94 GLU B C 1
ATOM 1637 O O . GLU B 1 94 ? -7.09 -28.125 -6.348 1 84.44 94 GLU B O 1
ATOM 1642 N N . GLN B 1 95 ? -6.91 -26.016 -7.25 1 73.38 95 GLN B N 1
ATOM 1643 C CA . GLN B 1 95 ? -6.336 -26.578 -8.461 1 73.38 95 GLN B CA 1
ATOM 1644 C C . GLN B 1 95 ? -4.969 -27.203 -8.18 1 73.38 95 GLN B C 1
ATOM 1646 O O . GLN B 1 95 ? -4.062 -26.531 -7.695 1 73.38 95 GLN B O 1
ATOM 1651 N N . LYS B 1 96 ? -4.844 -28.453 -8.367 1 68.56 96 LYS B N 1
ATOM 1652 C CA . LYS B 1 96 ? -3.627 -29.188 -8.055 1 68.56 96 LYS B CA 1
ATOM 1653 C C . LYS B 1 96 ? -2.682 -29.234 -9.25 1 68.56 96 LYS B C 1
ATOM 1655 O O . LYS B 1 96 ? -1.467 -29.375 -9.086 1 68.56 96 LYS B O 1
ATOM 1660 N N . ALA B 1 97 ? -3.262 -29 -10.508 1 65.62 97 ALA B N 1
ATOM 1661 C CA . ALA B 1 97 ? -2.357 -29.109 -11.648 1 65.62 97 ALA B CA 1
ATOM 1662 C C . ALA B 1 97 ? -1.88 -27.719 -12.094 1 65.62 97 ALA B C 1
ATOM 1664 O O . ALA B 1 97 ? -2.611 -26.734 -11.969 1 65.62 97 ALA B O 1
ATOM 1665 N N . CYS B 1 98 ? -0.596 -27.719 -12.398 1 69.56 98 CYS B N 1
ATOM 1666 C CA . CYS B 1 98 ? -0.088 -26.484 -12.984 1 69.56 98 CYS B CA 1
ATOM 1667 C C . CYS B 1 98 ? -0.855 -26.141 -14.258 1 69.56 98 CYS B C 1
ATOM 1669 O O . CYS B 1 98 ? -1.058 -26.984 -15.125 1 69.56 98 CYS B O 1
ATOM 1671 N N . GLN B 1 99 ? -1.53 -25.078 -14.297 1 70.75 99 GLN B N 1
ATOM 1672 C CA . GLN B 1 99 ? -2.23 -24.656 -15.508 1 70.75 99 GLN B CA 1
ATOM 1673 C C . GLN B 1 99 ? -1.43 -23.609 -16.266 1 70.75 99 GLN B C 1
ATOM 1675 O O . GLN B 1 99 ? -1.998 -22.797 -17.016 1 70.75 99 GLN B O 1
ATOM 1680 N N . CYS B 1 100 ? -0.12 -23.703 -15.961 1 68.12 100 CYS B N 1
ATOM 1681 C CA . CYS B 1 100 ? 0.641 -22.672 -16.641 1 68.12 100 CYS B CA 1
ATOM 1682 C C . CYS B 1 100 ? 0.752 -22.969 -18.141 1 68.12 100 CYS B 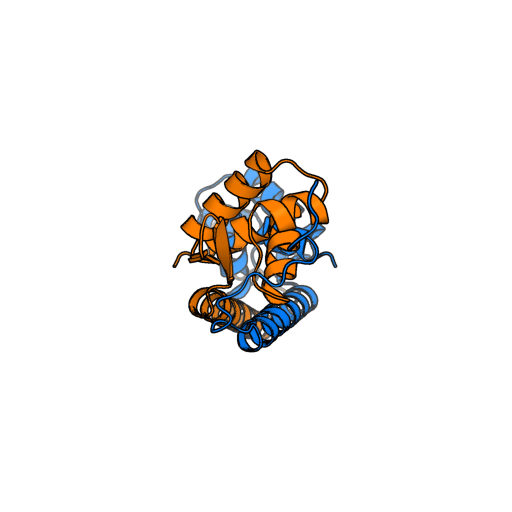C 1
ATOM 1684 O O . CYS B 1 100 ? 0.544 -24.109 -18.562 1 68.12 100 CYS B O 1
ATOM 1686 N N . GLU B 1 101 ? 0.803 -21.891 -18.938 1 66.88 101 GLU B N 1
ATOM 1687 C CA . GLU B 1 101 ? 0.841 -21.969 -20.391 1 66.88 101 GLU B CA 1
ATOM 1688 C C . GLU B 1 101 ? 2.084 -22.719 -20.875 1 66.88 101 GLU B C 1
ATOM 1690 O O . GLU B 1 101 ? 2.209 -23.031 -22.047 1 66.88 101 GLU B O 1
ATOM 1695 N N . TYR B 1 102 ? 2.939 -22.969 -19.969 1 65.88 102 TYR B N 1
ATOM 1696 C CA . TYR B 1 102 ? 4.184 -23.609 -20.391 1 65.88 102 TYR B CA 1
ATOM 1697 C C . TYR B 1 102 ? 4.184 -25.094 -20.062 1 65.88 102 TYR B C 1
ATOM 1699 O O . TYR B 1 102 ? 5.199 -25.766 -20.234 1 65.88 102 TYR B O 1
ATOM 1707 N N . ARG B 1 103 ? 3.07 -25.375 -19.5 1 62.03 103 ARG B N 1
ATOM 1708 C CA . ARG B 1 103 ? 2.918 -26.797 -19.203 1 62.03 103 ARG B CA 1
ATOM 1709 C C . ARG B 1 103 ? 3.023 -27.625 -20.469 1 62.03 103 ARG B C 1
ATOM 1711 O O . ARG B 1 103 ? 2.395 -27.312 -21.484 1 62.03 103 ARG B O 1
ATOM 1718 N N . GLY B 1 104 ? 3.793 -28.656 -20.406 1 57.62 104 GLY B N 1
ATOM 1719 C CA . GLY B 1 104 ? 3.91 -29.562 -21.531 1 57.62 104 GLY B CA 1
ATOM 1720 C C . GLY B 1 104 ? 4.848 -29.062 -22.609 1 57.62 104 GLY B C 1
ATOM 1721 O O . GLY B 1 104 ? 5.039 -29.719 -23.641 1 57.62 104 GLY B O 1
ATOM 1722 N N . ARG B 1 105 ? 5.113 -27.719 -22.656 1 54.84 105 ARG B N 1
ATOM 1723 C CA . ARG B 1 105 ? 5.984 -27.297 -23.75 1 54.84 105 ARG B CA 1
ATOM 1724 C C . ARG B 1 105 ? 7.418 -27.766 -23.531 1 54.84 105 ARG B C 1
ATOM 1726 O O . ARG B 1 105 ? 7.984 -27.531 -22.453 1 54.84 105 ARG B O 1
ATOM 1733 N N . LYS B 1 106 ? 7.637 -29.125 -23.969 1 50.19 106 LYS B N 1
ATOM 1734 C CA . LYS B 1 106 ? 8.977 -29.672 -24.141 1 50.19 106 LYS B CA 1
ATOM 1735 C C . LYS B 1 106 ? 9.938 -28.609 -24.656 1 50.19 106 LYS B C 1
ATOM 1737 O O . LYS B 1 106 ? 9.703 -28.016 -25.719 1 50.19 106 LYS B O 1
ATOM 1742 N N . VAL B 1 107 ? 10.539 -27.672 -23.781 1 42.66 107 VAL B N 1
ATOM 1743 C CA . VAL B 1 107 ? 11.641 -27 -24.453 1 42.66 107 VAL B CA 1
ATOM 1744 C C . VAL B 1 107 ? 12.766 -27.984 -24.734 1 42.66 107 VAL B C 1
ATOM 1746 O O . VAL B 1 107 ? 13.031 -28.875 -23.938 1 42.66 107 VAL B O 1
#